Protein AF-A0A7Y5RSK5-F1 (afdb_monomer)

pLDDT: mean 71.39, std 20.41, range [29.16, 96.94]

Foldseek 3Di:
DDKADKAWDADPQGKIKIKTKDWDWDQDPPNDDTPKTKIWIKIWIDAPPGPGTDIDTQDIDIPDGWHAKEWDWDDGDQQIKIWIWTDDQQAIWIWIDRGRPPHIDTADGDAGQKDNWYWDWDQDPNAIWIWIWIWYQDPQGIFIKIWIDRDNPHDPPTDIDGPPPAWPWPFFDDDDPPPDPDDPPQKTKIKTWHQDPPDKDWDDDHNKIKIKTKIFIWIWIFGPPPPDDDTDTDTDFDQQDPDDDDADVQWDDKDWDDRDGRITIMITIGD

Sequence (271 aa):
MIPLIMDIEYSDAGDVVVGYGYNMWEVLEDDQWMQEISAHFHCAIRYTEESVFTDIEVDSEYDVVPFDPSVALLGSGPAMEIFYAYEMSDGIHLAYSDNGGATFSEVARAGTIAFMPSMHARIQDGVTRCDLLYLESTSGGNELRNLHWDDFNGGAGILELRVLYAVEYIGGGGEVPDWWEGSTDGVSFDRCNAVGWFGFDAVTNGDDVAVIVHEQSTDTASYGNGWWGGDVSFAQAGRASQASMVLLPGMTDAVAASEADVNRARLLILD

Radius of gyration: 22.2 Å; Cα contacts (8 Å, |Δi|>4): 702; chains: 1; bounding box: 54×37×63 Å

Secondary structure (DSSP, 8-state):
--B---EEEE-TTS-EEEEEEEEEEEE-TTSS-EEEEEEEEEEEEE-TT-SS-EEEEEEEEET------EEEEES-GGG-EEEEEEEETTEEEEEEESSTTS--EEEEEE-SSEEEEEEEEEEETTEEEEEEEEEEEETTEEEEEEEEE--TTS-S-EEEE------EEE-S-PPPPTT--S--TTEEEEEEEEEEEEEEEEEEETTEEEEEEEEEEEEEEEE--TTS-----EEEE---------PPTTEEEEEEPP--SSEEEEEEEE-

Mean predicted aligned error: 12.68 Å

Nearest PDB structures (foldseek):
  2f26-assembly1_A  TM=3.976E-01  e=2.679E-02  Homo sapiens
  2f11-assembly1_A  TM=3.671E-01  e=1.749E-02  Homo sapiens
  1snt-assembly1_A  TM=3.735E-01  e=4.103E-02  Homo sapiens
  8fo2-assembly1_E  TM=3.559E-01  e=7.383E-01  Homo sapiens
  8fo8-assembly1_E  TM=2.675E-01  e=7.383E-01  Homo sapiens

Solvent-accessible surface area (backbone atoms only — not comparable to full-atom values): 14891 Å² total; per-residue (Å²): 124,61,78,42,55,65,25,78,45,71,30,95,77,54,24,40,41,34,22,30,15,28,47,47,76,44,74,43,91,84,87,76,51,77,78,44,40,35,14,36,33,34,39,35,32,26,47,61,94,52,94,58,69,52,77,34,79,68,50,72,44,73,82,38,72,34,49,39,23,17,43,23,59,47,67,50,57,68,62,10,32,35,43,37,31,32,44,50,92,66,8,30,40,32,33,32,15,70,43,41,55,77,54,66,44,83,41,50,74,42,70,57,56,28,46,67,42,43,47,46,52,42,72,48,98,87,38,78,41,32,38,38,36,30,36,32,64,50,99,75,44,36,27,50,36,34,32,40,47,75,41,78,86,54,53,94,49,70,49,73,44,76,48,74,53,52,42,47,65,51,64,74,69,54,77,79,59,95,84,63,91,68,80,70,80,61,53,45,34,35,38,36,40,22,42,28,98,82,48,69,52,73,46,77,59,82,71,31,39,42,33,41,37,36,32,30,37,34,33,34,46,40,52,63,63,91,84,69,86,70,83,59,76,50,87,43,83,23,82,73,70,89,74,79,88,72,83,51,96,56,45,81,53,72,50,78,55,77,92,68,63,39,57,42,54,35,42,38,34,32,100

Structure (mmCIF, N/CA/C/O backbone):
data_AF-A0A7Y5RSK5-F1
#
_entry.id   AF-A0A7Y5RSK5-F1
#
loop_
_atom_site.group_PDB
_atom_site.id
_atom_site.type_symbol
_atom_site.label_atom_id
_atom_site.label_alt_id
_atom_site.label_comp_id
_atom_site.label_asym_id
_atom_site.label_entity_id
_atom_site.label_seq_id
_atom_site.pdbx_PDB_ins_code
_atom_site.Cartn_x
_atom_site.Cartn_y
_atom_site.Cartn_z
_atom_site.occupancy
_atom_site.B_iso_or_equiv
_atom_site.auth_seq_id
_atom_site.auth_comp_id
_atom_site.auth_asym_id
_atom_site.auth_atom_id
_atom_site.pdbx_PDB_model_num
ATOM 1 N N . MET A 1 1 ? 11.733 16.027 12.741 1.00 54.47 1 MET A N 1
ATOM 2 C CA . MET A 1 1 ? 10.793 15.090 12.108 1.00 54.47 1 MET A CA 1
ATOM 3 C C . MET A 1 1 ? 10.086 15.833 10.987 1.00 54.47 1 MET A C 1
ATOM 5 O O . MET A 1 1 ? 9.521 16.889 11.251 1.00 54.47 1 MET A O 1
ATOM 9 N N . ILE A 1 2 ? 10.220 15.369 9.749 1.00 53.31 2 ILE A N 1
ATOM 10 C CA . ILE A 1 2 ? 9.480 15.902 8.599 1.00 53.31 2 ILE A CA 1
ATOM 11 C C . ILE A 1 2 ? 8.615 14.730 8.132 1.00 53.31 2 ILE A C 1
ATOM 13 O O . ILE A 1 2 ? 9.206 13.745 7.692 1.00 53.31 2 ILE A O 1
ATOM 17 N N . PRO A 1 3 ? 7.282 14.774 8.305 1.00 54.06 3 PRO A N 1
ATOM 18 C CA . PRO A 1 3 ? 6.422 13.712 7.802 1.00 54.06 3 PRO A CA 1
ATOM 19 C C . PRO A 1 3 ? 6.517 13.680 6.276 1.00 54.06 3 PRO A C 1
ATOM 21 O O . PRO A 1 3 ? 6.465 14.733 5.628 1.00 54.06 3 PRO A O 1
ATOM 24 N N . LEU A 1 4 ? 6.714 12.485 5.728 1.00 61.94 4 LEU A N 1
ATOM 25 C CA . LEU A 1 4 ? 6.617 12.229 4.296 1.00 61.94 4 LEU A CA 1
ATOM 26 C C . LEU A 1 4 ? 5.175 11.835 3.948 1.00 61.94 4 LEU A C 1
ATOM 28 O O . LEU A 1 4 ? 4.306 11.848 4.820 1.00 61.94 4 LEU A O 1
ATOM 32 N N . ILE A 1 5 ? 4.917 11.635 2.656 1.00 61.62 5 ILE A N 1
ATOM 33 C CA . ILE A 1 5 ? 3.592 11.414 2.058 1.00 61.62 5 ILE A CA 1
ATOM 34 C C . ILE A 1 5 ? 2.771 10.433 2.907 1.00 61.62 5 ILE A C 1
ATOM 36 O O . ILE A 1 5 ? 3.296 9.449 3.419 1.00 61.62 5 ILE A O 1
ATOM 40 N N . MET A 1 6 ? 1.504 10.786 3.119 1.00 74.50 6 MET A N 1
ATOM 41 C CA . MET A 1 6 ? 0.587 10.093 4.018 1.00 74.50 6 MET A CA 1
ATOM 42 C C . MET A 1 6 ? -0.574 9.559 3.199 1.00 74.50 6 MET A C 1
ATOM 44 O O . MET A 1 6 ? -1.100 10.293 2.356 1.00 74.50 6 MET A O 1
ATOM 48 N N . ASP A 1 7 ? -1.007 8.351 3.517 1.00 91.69 7 ASP A N 1
ATOM 49 C CA . ASP A 1 7 ? -2.277 7.816 3.051 1.00 91.69 7 ASP A CA 1
ATOM 50 C C . ASP A 1 7 ? -3.308 7.896 4.181 1.00 91.69 7 ASP A C 1
ATOM 52 O O . ASP A 1 7 ? -2.970 7.772 5.365 1.00 91.69 7 ASP A O 1
ATOM 56 N N . ILE A 1 8 ? -4.555 8.208 3.834 1.00 93.62 8 ILE A N 1
ATOM 57 C CA . ILE A 1 8 ? -5.623 8.473 4.800 1.00 93.62 8 ILE A CA 1
ATOM 58 C C . ILE A 1 8 ? -6.877 7.738 4.365 1.00 93.62 8 ILE A C 1
ATOM 60 O O . ILE A 1 8 ? -7.453 8.048 3.326 1.00 93.62 8 ILE A O 1
ATOM 64 N N . GLU A 1 9 ? -7.369 6.886 5.254 1.00 95.38 9 GLU A N 1
ATOM 65 C CA . GLU A 1 9 ? -8.589 6.124 5.054 1.00 95.38 9 GLU A CA 1
ATOM 66 C C . GLU A 1 9 ? -9.648 6.442 6.107 1.00 95.38 9 GLU A C 1
ATOM 68 O O . GLU A 1 9 ? -9.354 6.785 7.261 1.00 95.38 9 GLU A O 1
ATOM 73 N N . TYR A 1 10 ? -10.908 6.320 5.689 1.00 95.00 10 TYR A N 1
ATOM 74 C CA . TYR A 1 10 ? -12.073 6.559 6.534 1.00 95.00 10 TYR A CA 1
ATOM 75 C C . TYR A 1 10 ? -12.967 5.325 6.575 1.00 95.00 10 TYR A C 1
ATOM 77 O O . TYR A 1 10 ? -13.375 4.819 5.533 1.00 95.00 10 TYR A O 1
ATOM 85 N N . SER A 1 11 ? -13.349 4.885 7.775 1.00 95.31 11 SER A N 1
ATOM 86 C CA . SER A 1 11 ? -14.418 3.889 7.893 1.00 95.31 11 SER A CA 1
ATOM 87 C C . SER A 1 11 ? -15.787 4.519 7.641 1.00 95.31 11 SER A C 1
ATOM 89 O O . SER A 1 11 ? -15.995 5.713 7.873 1.00 95.31 11 SER A O 1
ATOM 91 N N . ASP A 1 12 ? -16.770 3.696 7.271 1.00 92.25 12 ASP A N 1
ATOM 92 C CA . ASP A 1 12 ? -18.174 4.119 7.135 1.00 92.25 12 ASP A CA 1
ATOM 93 C C . ASP A 1 12 ? -18.753 4.722 8.427 1.00 92.25 12 ASP A C 1
ATOM 95 O O . ASP A 1 12 ? -19.710 5.501 8.393 1.00 92.25 12 ASP A O 1
ATOM 99 N N . ALA A 1 13 ? -18.190 4.357 9.583 1.00 95.12 13 ALA A N 1
ATOM 100 C CA . ALA A 1 13 ? -18.581 4.908 10.875 1.00 95.12 13 ALA A CA 1
ATOM 101 C C . ALA A 1 13 ? -18.009 6.316 11.119 1.00 95.12 13 ALA A C 1
ATOM 103 O O . ALA A 1 13 ? -18.585 7.061 11.913 1.00 95.12 13 ALA A O 1
ATOM 104 N N . GLY A 1 14 ? -16.938 6.698 10.412 1.00 95.12 14 GLY A N 1
ATOM 105 C CA . GLY A 1 14 ? -16.215 7.958 10.592 1.00 95.12 14 GLY A CA 1
ATOM 106 C C . GLY A 1 14 ? -14.902 7.836 11.371 1.00 95.12 14 GLY A C 1
ATOM 107 O O . GLY A 1 14 ? -14.379 8.861 11.825 1.00 95.12 14 GLY A O 1
ATOM 108 N N . ASP A 1 15 ? -14.371 6.620 11.537 1.00 96.88 15 ASP A N 1
ATOM 109 C CA . ASP A 1 15 ? -13.023 6.421 12.074 1.00 96.88 15 ASP A CA 1
ATOM 110 C C . ASP A 1 15 ? -11.999 6.873 11.032 1.00 96.88 15 ASP A C 1
ATOM 112 O O . ASP A 1 15 ? -12.276 6.851 9.834 1.00 96.88 15 ASP A O 1
ATOM 116 N N . VAL A 1 16 ? -10.827 7.304 11.488 1.00 96.38 16 VAL A N 1
ATOM 117 C CA . VAL A 1 16 ? -9.748 7.787 10.620 1.00 96.38 16 VAL A CA 1
ATOM 118 C C . VAL A 1 16 ? -8.506 6.950 10.861 1.00 96.38 16 VAL A C 1
ATOM 120 O O . VAL A 1 16 ? -8.073 6.829 12.009 1.00 96.38 16 VAL A O 1
ATOM 123 N N . VAL A 1 17 ? -7.923 6.434 9.785 1.00 96.62 17 VAL A N 1
ATOM 124 C CA . VAL A 1 17 ? -6.635 5.739 9.779 1.00 96.62 17 VAL A CA 1
ATOM 125 C C . VAL A 1 17 ? -5.678 6.531 8.904 1.00 96.62 17 VAL A C 1
ATOM 127 O O . VAL A 1 17 ? -6.019 6.889 7.782 1.00 96.62 17 VAL A O 1
ATOM 130 N N . VAL A 1 18 ? -4.496 6.839 9.426 1.00 95.19 18 VAL A N 1
ATOM 131 C CA . VAL A 1 18 ? -3.446 7.557 8.701 1.00 95.19 18 VAL A CA 1
ATOM 132 C C . VAL A 1 18 ? -2.191 6.707 8.715 1.00 95.19 18 VAL A C 1
ATOM 134 O O . VAL A 1 18 ? -1.612 6.496 9.783 1.00 95.19 18 VAL A O 1
ATOM 137 N N . GLY A 1 19 ? -1.768 6.246 7.543 1.00 94.94 19 GLY A N 1
ATOM 138 C CA . GLY A 1 19 ? -0.455 5.645 7.362 1.00 94.94 19 GLY A CA 1
ATOM 139 C C . GLY A 1 19 ? 0.567 6.709 7.009 1.00 94.94 19 GLY A C 1
ATOM 140 O O . GLY A 1 19 ? 0.327 7.543 6.134 1.00 94.94 19 GLY A O 1
ATOM 141 N N . TYR A 1 20 ? 1.689 6.733 7.721 1.00 92.94 20 TYR A N 1
ATOM 142 C CA . TYR A 1 20 ? 2.724 7.728 7.485 1.00 92.94 20 TYR A CA 1
ATOM 143 C C . TYR A 1 20 ? 4.104 7.235 7.896 1.00 92.94 20 TYR A C 1
ATOM 145 O O . TYR A 1 20 ? 4.265 6.315 8.695 1.00 92.94 20 TYR A O 1
ATOM 153 N N . GLY A 1 21 ? 5.119 7.891 7.345 1.00 89.81 21 GLY A N 1
ATOM 154 C CA . GLY A 1 21 ? 6.504 7.607 7.659 1.00 89.81 21 GLY A CA 1
ATOM 155 C C . GLY A 1 21 ? 7.318 8.868 7.897 1.00 89.81 21 GLY A C 1
ATOM 156 O O . GLY A 1 21 ? 7.002 9.957 7.401 1.00 89.81 21 GLY A O 1
ATOM 157 N N . TYR A 1 22 ? 8.381 8.740 8.682 1.00 86.75 22 TYR A N 1
ATOM 158 C CA . TYR A 1 22 ? 9.333 9.822 8.889 1.00 86.75 22 TYR A CA 1
ATOM 159 C C . TYR A 1 22 ? 10.743 9.310 9.145 1.00 86.75 22 TYR A C 1
ATOM 161 O O . TYR A 1 22 ? 10.957 8.223 9.669 1.00 86.75 22 TYR A O 1
ATOM 169 N N . ASN A 1 23 ? 11.711 10.164 8.822 1.00 83.19 23 ASN A N 1
ATOM 170 C CA . ASN A 1 23 ? 13.102 9.944 9.183 1.00 83.19 23 ASN A CA 1
ATOM 171 C C . ASN A 1 23 ? 13.420 10.578 10.532 1.00 83.19 23 ASN A C 1
ATOM 173 O O . ASN A 1 23 ? 13.107 11.760 10.766 1.00 83.19 23 ASN A O 1
ATOM 177 N N . MET A 1 24 ? 14.117 9.831 11.378 1.00 79.50 24 MET A N 1
ATOM 178 C CA . MET A 1 24 ? 14.923 10.427 12.433 1.00 79.50 24 MET A CA 1
ATOM 179 C C . MET A 1 24 ? 16.340 10.666 11.931 1.00 79.50 24 MET A C 1
ATOM 181 O O . MET A 1 24 ? 16.873 9.897 11.141 1.00 79.50 24 MET A O 1
ATOM 185 N N . TRP A 1 25 ? 16.910 11.783 12.373 1.00 75.12 25 TRP A N 1
ATOM 186 C CA . TRP A 1 25 ? 18.294 12.145 12.108 1.00 75.12 25 TRP A CA 1
ATOM 187 C C . TRP A 1 25 ? 19.016 12.167 13.442 1.00 75.12 25 TRP A C 1
ATOM 189 O O . TRP A 1 25 ? 18.670 12.986 14.300 1.00 75.12 25 TRP A O 1
ATOM 199 N N . GLU A 1 26 ? 20.013 11.308 13.608 1.00 69.94 26 GLU A N 1
ATOM 200 C CA . GLU A 1 26 ? 20.887 11.371 14.774 1.00 69.94 26 GLU A CA 1
ATOM 201 C C . GLU A 1 26 ? 22.132 12.217 14.481 1.00 69.94 26 GLU A C 1
ATOM 203 O O . GLU A 1 26 ? 22.754 12.145 13.414 1.00 69.94 26 GLU A O 1
ATOM 208 N N . VAL A 1 27 ? 22.477 13.076 15.443 1.00 63.06 27 VAL A N 1
ATOM 209 C CA . VAL A 1 27 ? 23.728 13.836 15.431 1.00 63.06 27 VAL A CA 1
ATOM 210 C C . VAL A 1 27 ? 24.771 12.978 16.131 1.00 63.06 27 VAL A C 1
ATOM 212 O O . VAL A 1 27 ? 24.643 12.721 17.328 1.00 63.06 27 VAL A O 1
ATOM 215 N N . LEU A 1 28 ? 25.801 12.547 15.401 1.00 61.06 28 LEU A N 1
ATOM 216 C CA . LEU A 1 28 ? 26.929 11.851 16.015 1.00 61.06 28 LEU A CA 1
ATOM 217 C C . LEU A 1 28 ? 27.718 12.805 16.929 1.00 61.06 28 LEU A C 1
ATOM 219 O O . LEU A 1 28 ? 27.749 14.018 16.696 1.00 61.06 28 LEU A O 1
ATOM 223 N N . GLU A 1 29 ? 28.367 12.255 17.965 1.00 61.59 29 GLU A N 1
ATOM 224 C CA . GLU A 1 29 ? 29.274 13.016 18.839 1.00 61.59 29 GLU A CA 1
ATOM 225 C C . GLU A 1 29 ? 30.269 13.853 18.006 1.00 61.59 29 GLU A C 1
ATOM 227 O O . GLU A 1 29 ? 30.768 13.411 16.971 1.00 61.59 29 GLU A O 1
ATOM 232 N N . ASP A 1 30 ? 30.546 15.070 18.488 1.00 65.56 30 ASP A N 1
ATOM 233 C CA . ASP A 1 30 ? 31.413 16.108 17.902 1.00 65.56 30 ASP A CA 1
ATOM 234 C C . ASP A 1 30 ? 30.824 17.035 16.815 1.00 65.56 30 ASP A C 1
ATOM 236 O O . ASP A 1 30 ? 31.589 17.740 16.160 1.00 65.56 30 ASP A O 1
ATOM 240 N N . ASP A 1 31 ? 29.497 17.160 16.660 1.00 58.66 31 ASP A N 1
ATOM 241 C CA . ASP A 1 31 ? 28.854 18.192 15.803 1.00 58.66 31 ASP A CA 1
ATOM 242 C C . ASP A 1 31 ? 29.245 18.130 14.301 1.00 58.66 31 ASP A C 1
ATOM 244 O O . ASP A 1 31 ? 28.950 19.059 13.543 1.00 58.66 31 ASP A O 1
ATOM 248 N N . GLN A 1 32 ? 29.932 17.077 13.832 1.00 54.69 32 GLN A N 1
ATOM 249 C CA . GLN A 1 32 ? 30.568 17.115 12.505 1.00 54.69 32 GLN A CA 1
ATOM 250 C C . GLN A 1 32 ? 29.794 16.394 11.399 1.00 54.69 32 GLN A C 1
ATOM 252 O O . GLN A 1 32 ? 29.943 16.804 10.250 1.00 54.69 32 GLN A O 1
ATOM 257 N N . TRP A 1 33 ? 28.941 15.403 11.694 1.00 55.19 33 TRP A N 1
ATOM 258 C CA . TRP A 1 33 ? 28.154 14.696 10.668 1.00 55.19 33 TRP A CA 1
ATOM 259 C C . TRP A 1 33 ? 26.830 14.142 11.229 1.00 55.19 33 TRP A C 1
ATOM 261 O O . TRP A 1 33 ? 26.814 13.527 12.291 1.00 55.19 33 TRP A O 1
ATOM 271 N N . MET A 1 34 ? 25.721 14.353 10.504 1.00 60.00 34 MET A N 1
ATOM 272 C CA . MET A 1 34 ? 24.471 13.604 10.709 1.00 60.00 34 MET A CA 1
ATOM 273 C C . MET A 1 34 ? 24.634 12.262 9.998 1.00 60.00 34 MET A C 1
ATOM 275 O O . MET A 1 34 ? 24.842 12.251 8.783 1.00 60.00 34 MET A O 1
ATOM 279 N N . GLN A 1 35 ? 24.603 11.155 10.731 1.00 60.81 35 GLN A N 1
ATOM 280 C CA . GLN A 1 35 ? 24.812 9.832 10.148 1.00 60.81 35 GLN A CA 1
ATOM 281 C C . GLN A 1 35 ? 23.989 8.793 10.903 1.00 60.81 35 GLN A C 1
ATOM 283 O O . GLN A 1 35 ? 24.536 7.886 11.509 1.00 60.81 35 GLN A O 1
ATOM 288 N N . GLU A 1 36 ? 22.673 8.954 10.860 1.00 60.44 36 GLU A N 1
ATOM 289 C CA . GLU A 1 36 ? 21.732 7.844 10.984 1.00 60.44 36 GLU A CA 1
ATOM 290 C C . GLU A 1 36 ? 20.391 8.340 10.449 1.00 60.44 36 GLU A C 1
ATOM 292 O O . GLU A 1 36 ? 19.868 9.340 10.944 1.00 60.44 36 GLU A O 1
ATOM 297 N N . ILE A 1 37 ? 19.902 7.714 9.378 1.00 70.06 37 ILE A N 1
ATOM 298 C CA . ILE A 1 37 ? 18.539 7.893 8.880 1.00 70.06 37 ILE A CA 1
ATOM 299 C C . ILE A 1 37 ? 17.824 6.605 9.261 1.00 70.06 37 ILE A C 1
ATOM 301 O O . ILE A 1 37 ? 18.015 5.591 8.596 1.00 70.06 37 ILE A O 1
ATOM 305 N N . SER A 1 38 ? 17.069 6.611 10.356 1.00 82.12 38 SER A N 1
ATOM 306 C CA . SER A 1 38 ? 16.100 5.544 10.599 1.00 82.12 38 SER A CA 1
ATOM 307 C C . SER A 1 38 ? 14.759 5.974 10.021 1.00 82.12 38 SER A C 1
ATOM 309 O O . SER A 1 38 ? 14.223 7.032 10.375 1.00 82.12 38 SER A O 1
ATOM 311 N N . ALA A 1 39 ? 14.245 5.165 9.104 1.00 87.44 39 ALA A N 1
ATOM 312 C CA . ALA A 1 39 ? 12.867 5.202 8.662 1.00 87.44 39 ALA A CA 1
ATOM 313 C C . ALA A 1 39 ? 11.996 4.618 9.773 1.00 87.44 39 ALA A C 1
ATOM 315 O O . ALA A 1 39 ? 12.246 3.508 10.236 1.00 87.44 39 ALA A O 1
ATOM 316 N N . HIS A 1 40 ? 10.976 5.360 10.187 1.00 91.12 40 HIS A N 1
ATOM 317 C CA . HIS A 1 40 ? 9.930 4.877 11.079 1.00 91.12 40 HIS A CA 1
ATOM 318 C C . HIS A 1 40 ? 8.603 4.919 10.335 1.00 91.12 40 HIS A C 1
ATOM 320 O O . HIS A 1 40 ? 8.247 5.963 9.778 1.00 91.12 40 HIS A O 1
ATOM 326 N N . PHE A 1 41 ? 7.875 3.806 10.350 1.00 93.12 41 PHE A N 1
ATOM 327 C CA . PHE A 1 41 ? 6.549 3.664 9.756 1.00 93.12 41 PHE A CA 1
ATOM 328 C C . PHE A 1 41 ? 5.513 3.583 10.863 1.00 93.12 41 PHE A C 1
ATOM 330 O O . PHE A 1 41 ? 5.645 2.793 11.795 1.00 93.12 41 PHE A O 1
ATOM 337 N N . HIS A 1 42 ? 4.490 4.421 10.780 1.00 94.38 42 HIS A N 1
ATOM 338 C CA . HIS A 1 42 ? 3.497 4.587 11.826 1.00 94.38 42 HIS A CA 1
ATOM 339 C C . HIS A 1 42 ? 2.085 4.555 11.253 1.00 94.38 42 HIS A C 1
ATOM 341 O O . HIS A 1 42 ? 1.809 5.041 10.156 1.00 94.38 42 HIS A O 1
ATOM 347 N N . CYS A 1 43 ? 1.171 4.038 12.063 1.00 95.56 43 CYS A N 1
ATOM 348 C CA . CYS A 1 43 ? -0.254 4.098 11.818 1.00 95.56 43 CYS A CA 1
ATOM 349 C C . CYS A 1 43 ? -0.914 4.889 12.950 1.00 95.56 43 CYS A C 1
ATOM 351 O O . CYS A 1 43 ? -0.890 4.475 14.112 1.00 95.56 43 CYS A O 1
ATOM 353 N N . ALA A 1 44 ? -1.521 6.026 12.608 1.00 95.62 44 ALA A N 1
ATOM 354 C CA . ALA A 1 44 ? -2.311 6.825 13.534 1.00 95.62 44 ALA A CA 1
ATOM 355 C C . ALA A 1 44 ? -3.804 6.547 13.331 1.00 95.62 44 ALA A C 1
ATOM 357 O O . ALA A 1 44 ? -4.341 6.725 12.240 1.00 95.62 44 ALA A O 1
ATOM 358 N N . ILE A 1 45 ? -4.493 6.156 14.401 1.00 96.44 45 ILE A N 1
ATOM 359 C CA . ILE A 1 45 ? -5.909 5.784 14.393 1.00 96.44 45 ILE A CA 1
ATOM 360 C C . ILE A 1 45 ? -6.694 6.721 15.303 1.00 96.44 45 ILE A C 1
ATOM 362 O O . ILE A 1 45 ? -6.278 7.011 16.424 1.00 96.44 45 ILE A O 1
ATOM 3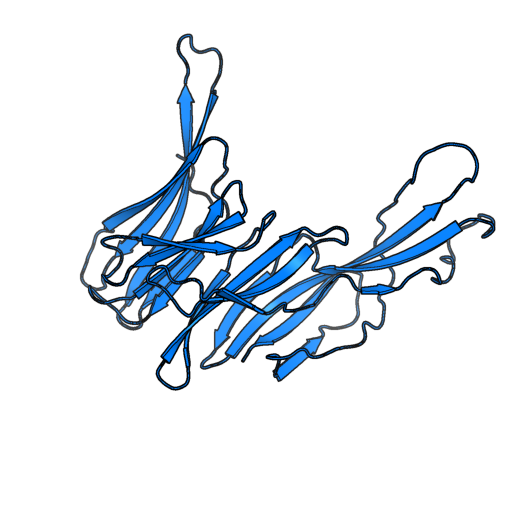66 N N . ARG A 1 46 ? -7.858 7.180 14.849 1.00 96.12 46 ARG A N 1
ATOM 367 C CA . ARG A 1 46 ? -8.826 7.892 15.687 1.00 96.12 46 ARG A CA 1
ATOM 368 C C . ARG A 1 46 ? -10.214 7.331 15.450 1.00 96.12 46 ARG A C 1
ATOM 370 O O . ARG A 1 46 ? -10.753 7.483 14.354 1.00 96.12 46 ARG A O 1
ATOM 377 N N . TYR A 1 47 ? -10.816 6.757 16.486 1.00 95.25 47 TYR A N 1
ATOM 378 C CA . TYR A 1 47 ? -12.201 6.313 16.392 1.00 95.25 47 TYR A CA 1
ATOM 379 C C . TYR A 1 47 ? -13.163 7.504 16.356 1.00 95.25 47 TYR A C 1
ATOM 381 O O . TYR A 1 47 ? -12.869 8.590 16.857 1.00 95.25 47 TYR A O 1
ATOM 389 N N . THR A 1 48 ? -14.339 7.297 15.773 1.00 91.94 48 THR A N 1
ATOM 390 C CA . THR A 1 48 ? -15.347 8.337 15.505 1.00 91.94 48 THR A CA 1
ATOM 391 C C . THR A 1 48 ? -15.686 9.189 16.736 1.00 91.94 48 THR A C 1
ATOM 393 O O . THR A 1 48 ? -15.855 10.406 16.637 1.00 91.94 48 THR A O 1
ATOM 396 N N . GLU A 1 49 ? -15.775 8.564 17.912 1.00 89.25 49 GLU A N 1
ATOM 397 C CA . GLU A 1 49 ? -16.131 9.229 19.174 1.00 89.25 49 GLU A CA 1
ATOM 398 C C . GLU A 1 49 ? -14.921 9.834 19.913 1.00 89.25 49 GLU A C 1
ATOM 400 O O . GLU A 1 49 ? -15.081 10.483 20.951 1.00 89.25 49 GLU A O 1
ATOM 405 N N . GLU A 1 50 ? -13.709 9.662 19.383 1.00 92.12 50 GLU A N 1
ATOM 406 C CA . GLU A 1 50 ? -12.464 10.105 19.999 1.00 92.12 50 GLU A CA 1
ATOM 407 C C . GLU A 1 50 ? -11.969 11.447 19.444 1.00 92.12 50 GLU A C 1
ATOM 409 O O . GLU A 1 50 ? -12.117 11.809 18.269 1.00 92.12 50 GLU A O 1
ATOM 414 N N . SER A 1 51 ? -11.338 12.218 20.330 1.00 88.19 51 SER A N 1
ATOM 415 C CA . SER A 1 51 ? -10.772 13.534 20.020 1.00 88.19 51 SER A CA 1
ATOM 416 C C . SER A 1 51 ? -9.263 13.515 19.781 1.00 88.19 51 SER A C 1
ATOM 418 O O . SER A 1 51 ? -8.701 14.544 19.405 1.00 88.19 51 SER A O 1
ATOM 420 N N . VAL A 1 52 ? -8.606 12.376 20.004 1.00 92.62 52 VAL A N 1
ATOM 421 C CA . VAL A 1 52 ? -7.153 12.211 19.900 1.00 92.62 52 VAL A CA 1
ATOM 422 C C . VAL A 1 52 ? -6.828 10.986 19.060 1.00 92.62 52 VAL A C 1
ATOM 424 O O . VAL A 1 52 ? -7.589 10.025 19.064 1.00 92.62 52 VAL A O 1
ATOM 427 N N . PHE A 1 53 ? -5.710 11.040 18.342 1.00 93.94 53 PHE A N 1
ATOM 428 C CA . PHE A 1 53 ? -5.174 9.878 17.647 1.00 93.94 53 PHE A CA 1
ATOM 429 C C . PHE A 1 53 ? -4.390 9.003 18.630 1.00 93.94 53 PHE A C 1
ATOM 431 O O . PHE A 1 53 ? -3.646 9.520 19.468 1.00 93.94 53 PHE A O 1
ATOM 438 N N . THR A 1 54 ? -4.548 7.692 18.499 1.00 94.81 54 THR A N 1
ATOM 439 C CA . THR A 1 54 ? -3.596 6.700 18.995 1.00 94.81 54 THR A CA 1
ATOM 440 C C . THR A 1 54 ? -2.574 6.459 17.894 1.00 94.81 54 THR A C 1
ATOM 442 O O . THR A 1 54 ? -2.959 6.210 16.758 1.00 94.81 54 THR A O 1
ATOM 445 N N . ASP A 1 55 ? -1.290 6.562 18.220 1.00 94.69 55 ASP A N 1
ATOM 446 C CA . ASP A 1 55 ? -0.192 6.400 17.267 1.00 94.69 55 ASP A CA 1
ATOM 447 C C . ASP A 1 55 ? 0.610 5.144 17.596 1.00 94.69 55 ASP A C 1
ATOM 449 O O . ASP A 1 55 ? 0.999 4.952 18.753 1.00 94.69 55 ASP A O 1
ATOM 453 N N . ILE A 1 56 ? 0.822 4.295 16.594 1.00 96.06 56 ILE A N 1
ATOM 454 C CA . ILE A 1 56 ? 1.491 3.003 16.729 1.00 96.06 56 ILE A CA 1
ATOM 455 C C . ILE A 1 56 ? 2.596 2.912 15.684 1.00 96.06 56 ILE A C 1
ATOM 457 O O . ILE A 1 56 ? 2.340 3.082 14.494 1.00 96.06 56 ILE A O 1
ATOM 461 N N . GLU A 1 57 ? 3.817 2.624 16.134 1.00 95.00 57 GLU A N 1
ATOM 462 C CA . GLU A 1 57 ? 4.916 2.250 15.245 1.00 95.00 57 GLU A CA 1
ATOM 463 C C . GLU A 1 57 ? 4.631 0.850 14.687 1.00 95.00 57 GLU A C 1
ATOM 465 O O . GLU A 1 57 ? 4.418 -0.102 15.443 1.00 95.00 57 GLU A O 1
ATOM 470 N N . VAL A 1 58 ? 4.566 0.760 13.363 1.00 94.88 58 VAL A N 1
ATOM 471 C CA . VAL A 1 58 ? 4.353 -0.480 12.613 1.00 94.88 58 VAL A CA 1
ATOM 472 C C . VAL A 1 58 ? 5.687 -1.193 12.436 1.00 94.88 58 VAL A C 1
ATOM 474 O O . VAL A 1 58 ? 5.774 -2.389 12.700 1.00 94.88 58 VAL A O 1
ATOM 477 N N . ASP A 1 59 ? 6.714 -0.449 12.014 1.00 93.62 59 ASP A N 1
ATOM 478 C CA . ASP A 1 59 ? 8.054 -0.971 11.753 1.00 93.62 59 ASP A CA 1
ATOM 479 C C . ASP A 1 59 ? 9.100 0.157 11.674 1.00 93.62 59 ASP A C 1
ATOM 481 O O . ASP A 1 59 ? 8.761 1.345 11.603 1.00 93.62 59 ASP A O 1
ATOM 485 N N . SER A 1 60 ? 10.380 -0.215 11.651 1.00 92.69 60 SER A N 1
ATOM 486 C CA . SER A 1 60 ? 11.498 0.704 11.457 1.00 92.69 60 SER A CA 1
ATOM 487 C C . SER A 1 60 ? 12.687 0.038 10.762 1.00 92.69 60 SER A C 1
ATOM 489 O O . SER A 1 60 ? 13.044 -1.096 11.086 1.00 92.69 60 SER A O 1
ATOM 491 N N . GLU A 1 61 ? 13.370 0.774 9.886 1.00 90.25 61 GLU A N 1
ATOM 492 C CA . GLU A 1 61 ? 14.590 0.310 9.219 1.00 90.25 61 GLU A CA 1
ATOM 493 C C . GLU A 1 61 ? 15.635 1.428 9.116 1.00 90.25 61 GLU A C 1
ATOM 495 O O . GLU A 1 61 ? 15.317 2.603 8.937 1.00 90.25 61 GLU A O 1
ATOM 500 N N . TYR A 1 62 ? 16.910 1.062 9.231 1.00 86.94 62 TYR A N 1
ATOM 501 C CA . TYR A 1 62 ? 18.029 1.980 9.032 1.00 86.94 62 TYR A CA 1
ATOM 502 C C . TYR A 1 62 ? 18.394 2.128 7.555 1.00 86.94 62 TYR A C 1
ATOM 504 O O . TYR A 1 62 ? 18.301 1.182 6.782 1.00 86.94 62 TYR A O 1
ATOM 512 N N . ASP A 1 63 ? 18.883 3.312 7.187 1.00 81.38 63 ASP A N 1
ATOM 513 C CA . ASP A 1 63 ? 19.358 3.654 5.841 1.00 81.38 63 ASP A CA 1
ATOM 514 C C . ASP A 1 63 ? 18.275 3.579 4.744 1.00 81.38 63 ASP A C 1
ATOM 516 O O . ASP A 1 63 ? 18.583 3.506 3.552 1.00 81.38 63 ASP A O 1
ATOM 520 N N . VAL A 1 64 ? 17.004 3.677 5.141 1.00 81.06 64 VAL A N 1
ATOM 521 C CA . VAL A 1 64 ? 15.837 3.750 4.253 1.00 81.06 64 VAL A CA 1
ATOM 522 C C . VAL A 1 64 ? 15.162 5.110 4.380 1.00 81.06 64 VAL A C 1
ATOM 524 O O . VAL A 1 64 ? 15.258 5.782 5.405 1.00 81.06 64 VAL A O 1
ATOM 527 N N . VAL A 1 65 ? 14.495 5.547 3.312 1.00 81.31 65 VAL A N 1
ATOM 528 C CA . VAL A 1 65 ? 13.614 6.716 3.347 1.00 81.31 65 VAL A CA 1
ATOM 529 C C . VAL A 1 65 ? 12.172 6.215 3.290 1.00 81.31 65 VAL A C 1
ATOM 531 O O . VAL A 1 65 ? 11.840 5.526 2.330 1.00 81.31 65 VAL A O 1
ATOM 534 N N . PRO A 1 66 ? 11.313 6.551 4.268 1.00 80.31 66 PRO A N 1
ATOM 535 C CA . PRO A 1 66 ? 9.965 6.015 4.349 1.00 80.31 66 PRO A CA 1
ATOM 536 C C . PRO A 1 66 ? 9.041 6.788 3.412 1.00 80.31 66 PRO A C 1
ATOM 538 O O . PRO A 1 66 ? 8.343 7.720 3.825 1.00 80.31 66 PRO A O 1
ATOM 541 N N . PHE A 1 67 ? 9.101 6.443 2.130 1.00 81.50 67 PHE A N 1
ATOM 542 C CA . PHE A 1 67 ? 8.203 6.972 1.118 1.00 81.50 67 PHE A CA 1
ATOM 543 C C . PHE A 1 67 ? 6.921 6.150 1.025 1.00 81.50 67 PHE A C 1
ATOM 545 O O . PHE A 1 67 ? 6.907 4.949 1.287 1.00 81.50 67 PHE A O 1
ATOM 552 N N . ASP A 1 68 ? 5.854 6.872 0.684 1.00 83.19 68 ASP A N 1
ATOM 553 C CA . ASP A 1 68 ? 4.581 6.359 0.193 1.00 83.19 68 ASP A CA 1
ATOM 554 C C . ASP A 1 68 ? 3.981 5.164 0.962 1.00 83.19 68 ASP A C 1
ATOM 556 O O . ASP A 1 68 ? 3.614 4.174 0.332 1.00 83.19 68 ASP A O 1
ATOM 560 N N . PRO A 1 69 ? 3.831 5.204 2.306 1.00 92.44 69 PRO A N 1
ATOM 561 C CA . PRO A 1 69 ? 3.019 4.199 2.982 1.00 92.44 69 PRO A CA 1
ATOM 562 C C . PRO A 1 69 ? 1.573 4.270 2.487 1.00 92.44 69 PRO A C 1
ATOM 564 O O . PRO A 1 69 ? 1.035 5.366 2.338 1.00 92.44 69 PRO A O 1
ATOM 567 N N . SER A 1 70 ? 0.935 3.116 2.304 1.00 94.81 70 SER A N 1
ATOM 568 C CA . SER A 1 70 ? -0.477 3.019 1.932 1.00 94.81 70 SER A CA 1
ATOM 569 C C . SER A 1 70 ? -1.260 2.194 2.941 1.00 94.81 70 SER A C 1
ATOM 571 O O . SER A 1 70 ? -0.766 1.196 3.474 1.00 94.81 70 SER A O 1
ATOM 573 N N . VAL A 1 71 ? -2.490 2.625 3.209 1.00 95.88 71 VAL A N 1
ATOM 574 C CA . VAL A 1 71 ? -3.415 1.964 4.123 1.00 95.88 71 VAL A CA 1
ATOM 575 C C . VAL A 1 71 ? -4.713 1.623 3.414 1.00 95.88 71 VAL A C 1
ATOM 577 O O . VAL A 1 71 ? -5.209 2.379 2.596 1.00 95.88 71 VAL A O 1
ATOM 580 N N . ALA A 1 72 ? -5.295 0.489 3.778 1.00 95.62 72 ALA A N 1
ATOM 581 C CA . ALA A 1 72 ? -6.683 0.165 3.487 1.00 95.62 72 ALA A CA 1
ATOM 582 C C . ALA A 1 72 ? -7.339 -0.368 4.760 1.00 95.62 72 ALA A C 1
ATOM 584 O O . ALA A 1 72 ? -6.662 -0.912 5.637 1.00 95.62 72 ALA A O 1
ATOM 585 N N . LEU A 1 73 ? -8.658 -0.235 4.874 1.00 95.50 73 LEU A N 1
ATOM 586 C CA . LEU A 1 73 ? -9.389 -0.722 6.042 1.00 95.50 73 LE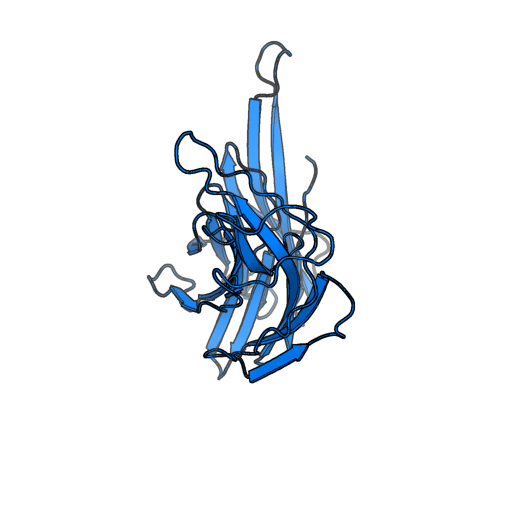U A CA 1
ATOM 587 C C . LEU A 1 73 ? -10.674 -1.449 5.667 1.00 95.50 73 LEU A C 1
ATOM 589 O O . LEU A 1 73 ? -11.270 -1.201 4.620 1.00 95.50 73 LEU A O 1
ATOM 593 N N . LEU A 1 74 ? -11.118 -2.326 6.564 1.00 95.25 74 LEU A N 1
ATOM 594 C CA . LEU A 1 74 ? -12.444 -2.933 6.534 1.00 95.25 74 LEU A CA 1
ATOM 595 C C . LEU A 1 74 ? -13.094 -2.865 7.912 1.00 95.25 74 LEU A C 1
ATOM 597 O O . LEU A 1 74 ? -12.462 -3.078 8.946 1.00 95.25 74 LEU A O 1
ATOM 601 N N . GLY A 1 75 ? -14.397 -2.596 7.925 1.00 95.25 75 GLY A N 1
ATOM 602 C CA . GLY A 1 75 ? -15.151 -2.446 9.164 1.00 95.25 75 GLY A CA 1
ATOM 603 C C . GLY A 1 75 ? -14.888 -1.110 9.859 1.00 95.25 75 GLY A C 1
ATOM 604 O O . GLY A 1 75 ? -14.628 -0.099 9.215 1.00 95.25 75 GLY A O 1
ATOM 605 N N . SER A 1 76 ? -15.053 -1.086 11.182 1.00 96.94 76 SER A N 1
ATOM 606 C CA . SER A 1 76 ? -15.001 0.138 11.991 1.00 96.94 76 SER A CA 1
ATOM 607 C C . SER A 1 76 ? -14.743 -0.168 13.466 1.00 96.94 76 SER A C 1
ATOM 609 O O . SER A 1 76 ? -15.068 -1.259 13.948 1.00 96.94 76 SER A O 1
ATOM 611 N N . GLY A 1 77 ? -14.258 0.826 14.207 1.00 95.75 77 GLY A N 1
ATOM 612 C CA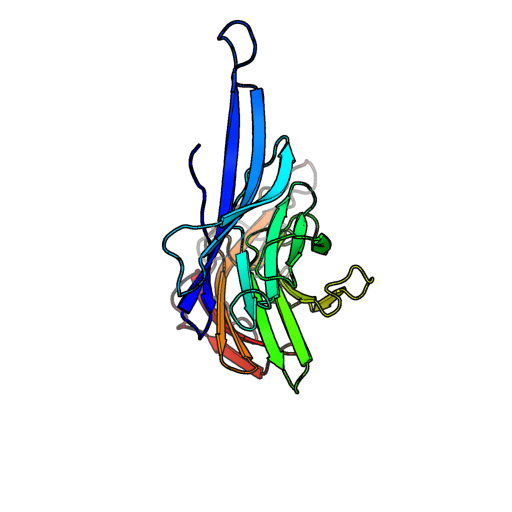 . GLY A 1 77 ? -14.036 0.744 15.647 1.00 95.75 77 GLY A CA 1
ATOM 613 C C . GLY A 1 77 ? -12.947 -0.264 16.048 1.00 95.75 77 GLY A C 1
ATOM 614 O O . GLY A 1 77 ? -12.086 -0.610 15.242 1.00 95.75 77 GLY A O 1
ATOM 615 N N . PRO A 1 78 ? -12.987 -0.789 17.288 1.00 95.25 78 PRO A N 1
ATOM 616 C CA . PRO A 1 78 ? -11.944 -1.681 17.815 1.00 95.25 78 PRO A CA 1
ATOM 617 C C . PRO A 1 78 ? -11.789 -3.040 17.114 1.00 95.25 78 PRO A C 1
ATOM 619 O O . PRO A 1 78 ? -10.890 -3.796 17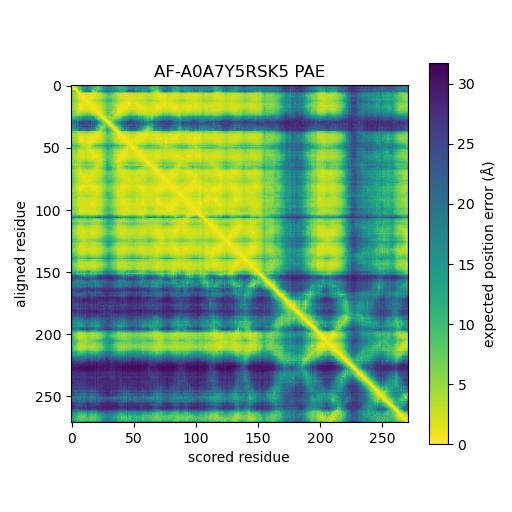.465 1.00 95.25 78 PRO A O 1
ATOM 622 N N . ALA A 1 79 ? -12.692 -3.385 16.194 1.00 94.50 79 ALA A N 1
ATOM 623 C CA . ALA A 1 79 ? -12.641 -4.613 15.396 1.00 94.50 79 ALA A CA 1
ATOM 624 C C . ALA A 1 79 ? -12.347 -4.330 13.913 1.00 94.50 79 ALA A C 1
ATOM 626 O O . ALA A 1 79 ? -12.528 -5.211 13.081 1.00 94.50 79 ALA A O 1
ATOM 627 N N . MET A 1 80 ? -11.978 -3.090 13.577 1.00 96.38 80 MET A N 1
ATOM 628 C CA . MET A 1 80 ? -11.566 -2.713 12.232 1.00 96.38 80 MET A CA 1
ATOM 629 C C . MET A 1 80 ? -10.295 -3.468 11.845 1.00 96.38 80 MET A C 1
ATOM 631 O O . MET A 1 80 ? -9.343 -3.534 12.628 1.00 96.38 80 MET A O 1
ATOM 635 N N . GLU A 1 81 ? -10.297 -3.998 10.631 1.00 95.56 81 GLU A N 1
ATOM 636 C CA . GLU A 1 81 ? -9.130 -4.585 9.988 1.00 95.56 81 GLU A CA 1
ATOM 637 C C . GLU A 1 81 ? -8.364 -3.469 9.270 1.00 95.56 81 GLU A C 1
ATOM 639 O O . GLU A 1 81 ? -8.975 -2.665 8.562 1.00 95.56 81 GLU A O 1
ATOM 644 N N . ILE A 1 82 ? -7.048 -3.401 9.464 1.00 96.56 82 ILE A N 1
ATOM 645 C CA . ILE A 1 82 ? -6.163 -2.427 8.816 1.00 96.56 82 ILE A CA 1
ATOM 646 C C . ILE A 1 82 ? -5.078 -3.187 8.065 1.00 96.56 82 ILE A C 1
ATOM 648 O O . ILE A 1 82 ? -4.343 -3.985 8.648 1.00 96.56 82 ILE A O 1
ATOM 652 N N . PHE A 1 83 ? -4.963 -2.888 6.780 1.00 95.38 83 PHE A N 1
ATOM 653 C CA . PHE A 1 83 ? -3.932 -3.387 5.887 1.00 95.38 83 PHE A CA 1
ATOM 654 C C . PHE A 1 83 ? -2.973 -2.241 5.602 1.00 95.38 83 PHE A C 1
ATOM 656 O O . PHE A 1 83 ? -3.410 -1.143 5.267 1.00 95.38 83 PHE A O 1
ATOM 663 N N . TYR A 1 84 ? -1.680 -2.483 5.767 1.00 95.44 84 TYR A N 1
ATOM 664 C CA . TYR A 1 84 ? -0.661 -1.445 5.722 1.00 95.44 84 TYR A CA 1
ATOM 665 C C . TYR A 1 84 ? 0.494 -1.915 4.839 1.00 95.44 84 TYR A C 1
ATOM 667 O O . TYR A 1 84 ? 1.022 -3.006 5.050 1.00 95.44 84 TYR A O 1
ATOM 675 N N . ALA A 1 85 ? 0.890 -1.100 3.865 1.00 94.62 85 ALA A N 1
ATOM 676 C CA . ALA A 1 85 ? 2.007 -1.374 2.970 1.00 94.62 85 ALA A CA 1
ATOM 677 C C . ALA A 1 85 ? 3.014 -0.226 2.970 1.00 94.62 85 ALA A C 1
ATOM 679 O O . ALA A 1 85 ? 2.631 0.938 3.063 1.00 94.62 85 ALA A O 1
ATOM 680 N N . TYR A 1 86 ? 4.301 -0.550 2.879 1.00 93.25 86 TYR A N 1
ATOM 681 C CA . TYR A 1 86 ? 5.380 0.435 2.944 1.00 93.25 86 TYR A CA 1
ATOM 682 C C . TYR A 1 86 ? 6.652 -0.053 2.256 1.00 93.25 86 TYR A C 1
ATOM 684 O O . TYR A 1 86 ? 6.890 -1.254 2.143 1.00 93.25 86 TYR A O 1
ATOM 692 N N . GLU A 1 87 ? 7.466 0.891 1.786 1.00 90.88 87 GLU A N 1
ATOM 693 C CA . GLU A 1 87 ? 8.737 0.616 1.115 1.00 90.88 87 GLU A CA 1
ATOM 694 C C . GLU A 1 87 ? 9.876 0.395 2.112 1.00 90.88 87 GLU A C 1
ATOM 696 O O . GLU A 1 87 ? 10.132 1.233 2.974 1.00 90.88 87 GLU A O 1
ATOM 701 N N . MET A 1 88 ? 10.602 -0.705 1.945 1.00 89.38 88 MET A N 1
ATOM 702 C CA . MET A 1 88 ? 11.795 -1.073 2.711 1.00 89.38 88 MET A CA 1
ATOM 703 C C .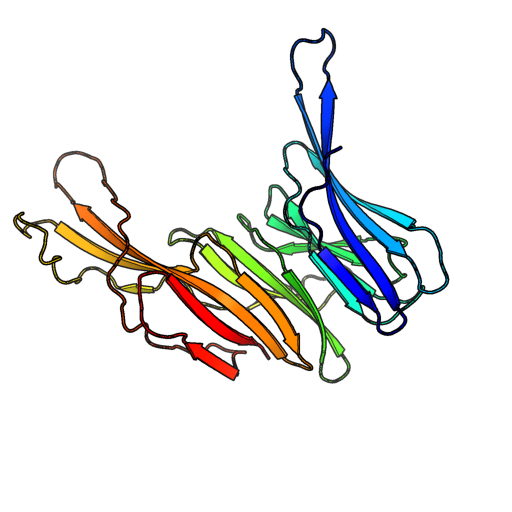 MET A 1 88 ? 12.942 -1.409 1.750 1.00 89.38 88 MET A C 1
ATOM 705 O O . MET A 1 88 ? 12.765 -1.459 0.528 1.00 89.38 88 MET A O 1
ATOM 709 N N . SER A 1 89 ? 14.144 -1.640 2.281 1.00 88.69 89 SER A N 1
ATOM 710 C CA . SER A 1 89 ? 15.345 -1.836 1.453 1.00 88.69 89 SER A CA 1
ATOM 711 C C . SER A 1 89 ? 15.282 -3.052 0.517 1.00 88.69 89 SER A C 1
ATOM 713 O O . SER A 1 89 ? 15.985 -3.090 -0.498 1.00 88.69 89 SER A O 1
ATOM 715 N N . ASP A 1 90 ? 14.446 -4.040 0.841 1.00 87.62 90 ASP A N 1
ATOM 716 C CA . ASP A 1 90 ? 14.295 -5.301 0.118 1.00 87.62 90 ASP A CA 1
ATOM 717 C C . ASP A 1 90 ? 12.925 -5.487 -0.562 1.00 87.62 90 ASP A C 1
ATOM 719 O O . ASP A 1 90 ? 12.648 -6.581 -1.059 1.00 87.62 90 ASP A O 1
ATOM 723 N N . GLY A 1 91 ? 12.094 -4.441 -0.642 1.00 89.94 91 GLY A N 1
ATOM 724 C CA . GLY A 1 91 ? 10.810 -4.458 -1.350 1.00 89.94 91 GLY A CA 1
ATOM 725 C C . GLY A 1 91 ? 9.683 -3.766 -0.583 1.00 89.94 91 GLY A C 1
ATOM 726 O O . GLY A 1 91 ? 9.925 -2.942 0.294 1.00 89.94 91 GLY A O 1
ATOM 727 N N . ILE A 1 92 ? 8.435 -4.110 -0.912 1.00 91.62 92 ILE A N 1
ATOM 728 C CA . ILE A 1 92 ? 7.257 -3.651 -0.167 1.00 91.62 92 ILE A CA 1
ATOM 729 C C . ILE A 1 92 ? 6.982 -4.617 0.978 1.00 91.62 92 ILE A C 1
ATOM 731 O O . ILE A 1 92 ? 6.849 -5.822 0.760 1.00 91.62 92 ILE A O 1
ATOM 735 N N . HIS A 1 93 ? 6.853 -4.094 2.189 1.00 92.25 93 HIS A N 1
ATOM 736 C CA . HIS A 1 93 ? 6.445 -4.857 3.364 1.00 92.25 93 HIS A CA 1
ATOM 737 C C . HIS A 1 93 ? 4.963 -4.675 3.626 1.00 92.25 93 HIS A C 1
ATOM 739 O O . HIS A 1 93 ? 4.409 -3.600 3.395 1.00 92.25 93 HIS A O 1
ATOM 745 N N . LEU A 1 94 ? 4.331 -5.749 4.095 1.00 92.06 94 LEU A N 1
ATOM 746 C CA . LEU A 1 94 ? 2.910 -5.800 4.400 1.00 92.06 94 LEU A CA 1
ATOM 747 C C . LEU A 1 94 ? 2.707 -6.110 5.876 1.00 92.06 94 LEU A C 1
ATOM 749 O O . LEU A 1 94 ? 3.148 -7.147 6.386 1.00 92.06 94 LEU A O 1
ATOM 753 N N . ALA A 1 95 ? 1.978 -5.221 6.536 1.00 93.56 95 ALA A N 1
ATOM 754 C CA . ALA A 1 95 ? 1.559 -5.358 7.913 1.00 93.56 95 ALA A CA 1
ATOM 755 C C . ALA A 1 95 ? 0.032 -5.374 8.013 1.00 93.56 95 ALA A C 1
ATOM 757 O O . ALA A 1 95 ? -0.683 -4.738 7.236 1.00 93.56 95 ALA A O 1
ATOM 758 N N . TYR A 1 96 ? -0.470 -6.128 8.983 1.00 94.44 96 TYR A N 1
ATOM 759 C CA . TYR A 1 96 ? -1.897 -6.316 9.211 1.00 94.44 96 TYR A CA 1
ATOM 760 C C . TYR A 1 96 ? -2.252 -6.106 10.679 1.00 94.44 96 TYR A C 1
ATOM 762 O O . TYR A 1 96 ? -1.495 -6.504 11.569 1.00 94.44 96 TYR A O 1
ATOM 770 N N . SER A 1 97 ? -3.421 -5.519 10.920 1.00 95.06 97 SER A N 1
ATOM 771 C CA . SER A 1 97 ? -4.048 -5.417 12.233 1.00 95.06 97 SER A CA 1
ATOM 772 C C . SER A 1 97 ? -5.506 -5.861 12.158 1.00 95.06 97 SER A C 1
ATOM 774 O O . SER A 1 97 ? -6.252 -5.362 11.325 1.00 95.06 97 SER A O 1
ATOM 776 N N . ASP A 1 98 ? -5.931 -6.742 13.064 1.00 94.62 98 ASP A N 1
ATOM 777 C CA . ASP A 1 98 ? -7.322 -7.200 13.217 1.00 94.62 98 ASP A CA 1
ATOM 778 C C . ASP A 1 98 ? -8.038 -6.570 14.428 1.00 94.62 98 ASP A C 1
ATOM 780 O O . ASP A 1 98 ? -9.118 -7.005 14.836 1.00 94.62 98 ASP A O 1
ATOM 784 N N . ASN A 1 99 ? -7.411 -5.572 15.056 1.00 95.06 99 ASN A N 1
ATOM 785 C CA . ASN A 1 99 ? -7.823 -5.036 16.351 1.00 95.06 99 ASN A CA 1
ATOM 786 C C . ASN A 1 99 ? -7.840 -3.503 16.392 1.00 95.06 99 ASN A C 1
ATOM 788 O O . ASN A 1 99 ? -7.494 -2.886 17.405 1.00 95.06 99 ASN A O 1
ATOM 792 N N . GLY A 1 100 ? -8.240 -2.887 15.276 1.00 94.31 100 GLY A N 1
ATOM 793 C CA . GLY A 1 100 ? -8.349 -1.436 15.151 1.00 94.31 100 GLY A CA 1
ATOM 794 C C . GLY A 1 100 ? -7.000 -0.719 15.230 1.00 94.31 100 GLY A C 1
ATOM 795 O O . GLY A 1 100 ? -6.925 0.412 15.707 1.00 94.31 100 GLY A O 1
ATOM 796 N N . GLY A 1 101 ? -5.923 -1.378 14.799 1.00 94.81 101 GLY A N 1
ATOM 797 C CA . GLY A 1 101 ? -4.582 -0.801 14.779 1.00 94.81 101 GLY A CA 1
ATOM 798 C C . GLY A 1 101 ? -3.861 -0.829 16.120 1.00 94.81 101 GLY A C 1
ATOM 799 O O . GLY A 1 101 ? -2.822 -0.195 16.239 1.00 94.81 101 GLY A O 1
ATOM 800 N N . ALA A 1 102 ? -4.368 -1.539 17.136 1.00 94.38 102 ALA A N 1
ATOM 801 C CA . ALA A 1 102 ? -3.702 -1.618 18.439 1.00 94.38 102 ALA A CA 1
ATOM 802 C C . ALA A 1 102 ? -2.365 -2.377 18.373 1.00 94.38 102 ALA A C 1
ATOM 804 O O . ALA A 1 102 ? -1.437 -2.068 19.121 1.00 94.38 102 ALA A O 1
ATOM 805 N N . THR A 1 103 ? -2.269 -3.372 17.491 1.00 94.12 103 THR A N 1
ATOM 806 C CA . THR A 1 103 ? -1.026 -4.078 17.164 1.00 94.12 103 THR A CA 1
ATOM 807 C C . THR A 1 103 ? -0.986 -4.422 15.686 1.00 94.12 103 THR A C 1
ATOM 809 O O . THR A 1 103 ? -2.026 -4.743 15.110 1.00 94.12 103 THR A O 1
ATOM 812 N N . PHE A 1 104 ? 0.219 -4.457 15.123 1.00 93.50 104 PHE A N 1
ATOM 813 C CA . PHE A 1 104 ? 0.476 -4.940 13.773 1.00 93.50 104 PHE A CA 1
ATOM 814 C C . PHE A 1 104 ? 1.339 -6.200 13.806 1.00 93.50 104 PHE A C 1
ATOM 816 O O . PHE A 1 104 ? 2.216 -6.351 14.659 1.00 93.50 104 PHE A O 1
ATOM 823 N N . SER A 1 105 ? 1.083 -7.105 12.871 1.00 88.00 105 SER A N 1
ATOM 824 C CA . SER A 1 105 ? 1.980 -8.206 12.523 1.00 88.00 105 SER A CA 1
ATOM 825 C C . SER A 1 105 ? 2.530 -7.967 11.124 1.00 88.00 105 SER A C 1
ATOM 827 O O . SER A 1 105 ? 1.732 -7.721 10.223 1.00 88.00 105 SER A O 1
ATOM 829 N N . GLU A 1 106 ? 3.851 -8.053 10.934 1.00 77.38 106 GLU A N 1
ATOM 830 C CA . GLU A 1 106 ? 4.454 -8.179 9.597 1.00 77.38 106 GLU A CA 1
ATOM 831 C C . GLU A 1 106 ? 4.138 -9.581 9.076 1.00 77.38 106 GLU A C 1
ATOM 833 O O . GLU A 1 106 ? 4.366 -10.584 9.762 1.00 77.38 106 GLU A O 1
ATOM 838 N N . VAL A 1 107 ? 3.562 -9.650 7.882 1.00 71.75 107 VAL A N 1
ATOM 839 C CA . VAL A 1 107 ? 2.949 -10.884 7.382 1.00 71.75 107 VAL A CA 1
ATOM 840 C C . VAL A 1 107 ? 3.603 -11.359 6.096 1.00 71.75 107 VAL A C 1
ATOM 842 O O . VAL A 1 107 ? 3.728 -12.564 5.870 1.00 71.75 107 VAL A O 1
ATOM 845 N N . ALA A 1 108 ? 4.002 -10.419 5.241 1.00 78.88 108 ALA A N 1
ATOM 846 C CA . ALA A 1 108 ? 4.395 -10.698 3.872 1.00 78.88 108 ALA A CA 1
ATOM 847 C C . ALA A 1 108 ? 5.295 -9.596 3.300 1.00 78.88 108 ALA A C 1
ATOM 849 O O . ALA A 1 108 ? 5.346 -8.476 3.806 1.00 78.88 108 ALA A O 1
ATOM 850 N N . ARG A 1 109 ? 5.988 -9.937 2.209 1.00 86.25 109 ARG A N 1
ATOM 851 C CA . ARG A 1 109 ? 6.815 -9.021 1.416 1.00 86.25 109 ARG A CA 1
ATOM 852 C C . ARG A 1 109 ? 6.520 -9.203 -0.065 1.00 86.25 109 ARG A C 1
ATOM 854 O O . ARG A 1 109 ? 6.219 -10.319 -0.494 1.00 86.25 109 ARG A O 1
ATOM 861 N N . ALA A 1 110 ? 6.631 -8.126 -0.831 1.00 85.25 110 ALA A N 1
ATOM 862 C CA . ALA A 1 110 ? 6.317 -8.086 -2.250 1.00 85.25 110 ALA A CA 1
ATOM 863 C C . ALA A 1 110 ? 7.395 -7.363 -3.062 1.00 85.25 110 ALA A C 1
ATOM 865 O O . ALA A 1 110 ? 7.888 -6.304 -2.674 1.00 85.25 110 ALA A O 1
ATOM 866 N N . GLY A 1 111 ? 7.721 -7.930 -4.226 1.00 83.94 111 GLY A N 1
ATOM 867 C CA . GLY A 1 111 ? 8.765 -7.411 -5.107 1.00 83.94 111 GLY A CA 1
ATOM 868 C C . GLY A 1 111 ? 10.161 -7.411 -4.472 1.00 83.94 111 GLY A C 1
ATOM 869 O O . GLY A 1 111 ? 10.369 -7.890 -3.361 1.00 83.94 111 GLY A O 1
ATOM 870 N N . THR A 1 112 ? 11.151 -6.919 -5.215 1.00 83.88 112 THR A N 1
ATOM 871 C CA . THR A 1 112 ? 12.532 -6.747 -4.702 1.00 83.88 112 THR A CA 1
ATOM 872 C C . THR A 1 112 ? 13.067 -5.336 -4.914 1.00 83.88 112 THR A C 1
ATOM 874 O O . THR A 1 112 ? 13.794 -4.814 -4.079 1.00 83.88 112 THR A O 1
ATOM 877 N N . ILE A 1 113 ? 12.718 -4.704 -6.035 1.00 86.62 113 ILE A N 1
ATOM 878 C CA . ILE A 1 113 ? 13.001 -3.288 -6.301 1.00 86.62 113 ILE A CA 1
ATOM 879 C C . ILE A 1 113 ? 11.655 -2.644 -6.609 1.00 86.62 113 ILE A C 1
ATOM 881 O O . ILE A 1 113 ? 11.329 -2.372 -7.766 1.00 86.62 113 ILE A O 1
ATOM 885 N N . ALA A 1 114 ? 10.835 -2.535 -5.569 1.00 87.69 114 ALA A N 1
ATOM 886 C CA . ALA A 1 114 ? 9.433 -2.165 -5.658 1.00 87.69 114 ALA A CA 1
ATOM 887 C C . ALA A 1 114 ? 9.145 -0.874 -4.889 1.00 87.69 114 ALA A C 1
ATOM 889 O O . ALA A 1 114 ? 9.810 -0.596 -3.896 1.00 87.69 114 ALA A O 1
ATOM 890 N N . PHE A 1 115 ? 8.193 -0.088 -5.386 1.00 87.19 115 PHE A N 1
ATOM 891 C CA . PHE A 1 115 ? 7.859 1.239 -4.869 1.00 87.19 115 PHE A CA 1
ATOM 892 C C . PHE A 1 115 ? 6.420 1.639 -5.225 1.00 87.19 115 PHE A C 1
ATOM 894 O O . PHE A 1 115 ? 5.768 0.996 -6.054 1.00 87.19 115 PHE A O 1
ATOM 901 N N . MET A 1 116 ? 5.946 2.718 -4.607 1.00 88.62 116 MET A N 1
ATOM 902 C CA . MET A 1 116 ? 4.596 3.271 -4.675 1.00 88.62 116 MET A CA 1
ATOM 903 C C . MET A 1 116 ? 3.523 2.215 -4.384 1.00 88.62 116 MET A C 1
ATOM 905 O O . MET A 1 116 ? 2.732 1.893 -5.277 1.00 88.62 116 MET A O 1
ATOM 909 N N . PRO A 1 117 ? 3.508 1.614 -3.180 1.00 91.75 117 PRO A N 1
ATOM 910 C CA . PRO A 1 117 ? 2.450 0.686 -2.822 1.00 91.75 117 PRO A CA 1
ATOM 911 C C . PRO A 1 117 ? 1.100 1.413 -2.740 1.00 91.75 117 PRO A C 1
ATOM 913 O O . PRO A 1 117 ? 1.014 2.553 -2.294 1.00 91.75 117 PRO A O 1
ATOM 916 N N . SER A 1 118 ? 0.032 0.737 -3.151 1.00 92.25 118 SER A N 1
ATOM 917 C CA . SER A 1 118 ? -1.349 1.198 -3.014 1.00 92.25 118 SER A CA 1
ATOM 918 C C . SER A 1 118 ? -2.228 0.015 -2.629 1.00 92.25 118 SER A C 1
ATOM 920 O O . SER A 1 118 ? -2.298 -0.988 -3.347 1.00 92.25 118 SER A O 1
ATOM 922 N N . MET A 1 119 ? -2.825 0.106 -1.445 1.00 93.06 119 MET A N 1
ATOM 923 C CA . MET A 1 119 ? -3.600 -0.962 -0.828 1.00 93.06 119 MET A CA 1
ATOM 924 C C . MET A 1 119 ? -5.087 -0.810 -1.124 1.00 93.06 119 MET A C 1
ATOM 926 O O . MET A 1 119 ? -5.664 0.263 -0.977 1.00 93.06 119 MET A O 1
ATOM 930 N N . HIS A 1 120 ? -5.736 -1.919 -1.470 1.00 92.69 120 HIS A N 1
ATOM 931 C CA . HIS A 1 120 ? -7.170 -1.956 -1.738 1.00 92.69 120 HIS A CA 1
ATOM 932 C C . HIS A 1 120 ? -7.813 -3.144 -1.032 1.00 92.69 120 HIS A C 1
ATOM 934 O O . HIS A 1 120 ? -7.702 -4.289 -1.472 1.00 92.69 120 HIS A O 1
ATOM 940 N N . ALA A 1 121 ? -8.525 -2.871 0.059 1.00 92.19 121 ALA A N 1
ATOM 941 C CA . ALA A 1 121 ? -9.291 -3.876 0.784 1.00 92.19 121 ALA A CA 1
ATOM 942 C C . ALA A 1 121 ? -10.779 -3.798 0.419 1.00 92.19 121 ALA A C 1
ATOM 944 O O . ALA A 1 121 ? -11.361 -2.715 0.351 1.00 92.19 121 ALA A O 1
ATOM 945 N N . ARG A 1 122 ? -11.408 -4.954 0.184 1.00 90.25 122 ARG A N 1
ATOM 946 C 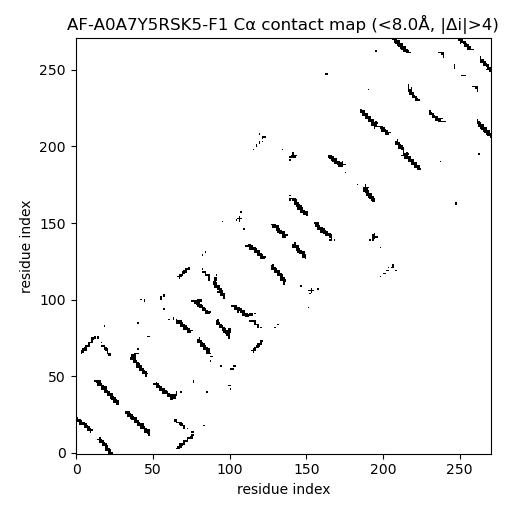CA . ARG A 1 122 ? -12.851 -5.077 -0.073 1.00 90.25 122 ARG A CA 1
ATOM 947 C C . ARG A 1 122 ? -13.388 -6.431 0.370 1.00 90.25 122 ARG A C 1
ATOM 949 O O . ARG A 1 122 ? -12.637 -7.379 0.580 1.00 90.25 122 ARG A O 1
ATOM 956 N N . ILE A 1 123 ? -14.709 -6.532 0.480 1.00 87.94 123 ILE A N 1
ATOM 957 C CA . ILE A 1 123 ? -15.392 -7.821 0.608 1.00 87.94 123 ILE A CA 1
ATOM 958 C C . ILE A 1 123 ? -15.838 -8.254 -0.784 1.00 87.94 123 ILE A C 1
ATOM 960 O O . ILE A 1 123 ? -16.713 -7.613 -1.355 1.00 87.94 123 ILE A O 1
ATOM 964 N N . GLN A 1 124 ? -15.286 -9.354 -1.289 1.00 82.94 124 GLN A N 1
ATOM 965 C CA . GLN A 1 124 ? -15.662 -9.950 -2.569 1.00 82.94 124 GLN A CA 1
ATOM 966 C C . GLN A 1 124 ? -16.214 -11.354 -2.336 1.00 82.94 124 GLN A C 1
ATOM 968 O O . GLN A 1 124 ? -15.609 -12.166 -1.640 1.00 82.94 124 GLN A O 1
ATOM 973 N N . ASP A 1 125 ? -17.410 -11.631 -2.860 1.00 83.88 125 ASP A N 1
ATOM 974 C CA . ASP A 1 125 ? -18.114 -12.909 -2.662 1.00 83.88 125 ASP A CA 1
ATOM 975 C C . ASP A 1 125 ? -18.237 -13.349 -1.182 1.00 83.88 125 ASP A C 1
ATOM 977 O O . ASP A 1 125 ? -18.335 -14.534 -0.855 1.00 83.88 125 ASP A O 1
ATOM 981 N N . GLY A 1 126 ? -18.271 -12.378 -0.261 1.00 84.75 126 GLY A N 1
ATOM 982 C CA . GLY A 1 126 ? -18.361 -12.612 1.184 1.00 84.75 126 GLY A CA 1
ATOM 983 C C . GLY A 1 126 ? -17.038 -12.980 1.864 1.00 84.75 126 GLY A C 1
ATOM 984 O O . GLY A 1 126 ? -17.061 -13.375 3.030 1.00 84.75 126 GLY A O 1
ATOM 985 N N . VAL A 1 127 ? -15.912 -12.853 1.161 1.00 85.56 127 VAL A N 1
ATOM 986 C CA . VAL A 1 127 ? -14.556 -13.069 1.675 1.00 85.56 127 VAL A CA 1
ATOM 987 C C . VAL A 1 127 ? -13.783 -11.754 1.616 1.00 85.56 127 VAL A C 1
ATOM 989 O O . VAL A 1 127 ? -13.967 -10.955 0.698 1.00 85.56 127 VAL A O 1
ATOM 992 N N . THR A 1 128 ? -12.933 -11.513 2.609 1.00 87.50 128 THR A N 1
ATOM 993 C CA . THR A 1 128 ? -11.996 -10.390 2.582 1.00 87.50 128 THR A CA 1
ATOM 994 C C . THR A 1 128 ? -10.987 -10.591 1.457 1.00 87.50 128 THR A C 1
ATOM 996 O O . THR A 1 128 ? -10.285 -11.598 1.438 1.00 87.50 128 THR A O 1
ATOM 999 N N . ARG A 1 129 ? -10.912 -9.622 0.546 1.00 86.25 129 ARG A N 1
ATOM 1000 C CA . ARG A 1 129 ? -9.885 -9.515 -0.487 1.00 86.25 129 ARG A CA 1
ATOM 1001 C C . ARG A 1 129 ? -9.061 -8.270 -0.232 1.00 86.25 129 ARG A C 1
ATOM 1003 O O . ARG A 1 129 ? -9.618 -7.179 -0.097 1.00 86.25 129 ARG A O 1
ATOM 1010 N N . CYS A 1 130 ? -7.748 -8.433 -0.227 1.00 89.31 130 CYS A N 1
ATOM 1011 C CA . CYS A 1 130 ? -6.824 -7.319 -0.210 1.00 89.31 130 CYS A CA 1
ATOM 1012 C C . CYS A 1 130 ? -5.898 -7.424 -1.419 1.00 89.31 130 CYS A C 1
ATOM 1014 O O . CYS A 1 130 ? -5.206 -8.424 -1.589 1.00 89.31 130 CYS A O 1
ATOM 1016 N N . ASP A 1 131 ? -5.920 -6.404 -2.266 1.00 88.25 131 ASP A N 1
ATOM 1017 C CA . ASP A 1 131 ? -5.034 -6.292 -3.415 1.00 88.25 131 ASP A CA 1
ATOM 1018 C C . ASP A 1 131 ? -4.010 -5.185 -3.144 1.00 88.25 131 ASP A C 1
ATOM 1020 O O . ASP A 1 131 ? -4.366 -4.083 -2.722 1.00 88.25 131 ASP A O 1
ATOM 1024 N N . LEU A 1 132 ? -2.739 -5.484 -3.392 1.00 90.12 132 LEU A N 1
ATOM 1025 C CA . LEU A 1 132 ? -1.641 -4.527 -3.367 1.00 90.12 132 LEU A CA 1
ATOM 1026 C C . LEU A 1 132 ? -1.230 -4.226 -4.805 1.00 90.12 132 LEU A C 1
ATOM 1028 O O . LEU A 1 132 ? -0.690 -5.090 -5.503 1.00 90.12 132 LEU A O 1
ATOM 1032 N N . LEU A 1 133 ? -1.397 -2.975 -5.215 1.00 89.38 133 LEU A N 1
ATOM 1033 C CA . LEU A 1 133 ? -0.777 -2.452 -6.422 1.00 89.38 133 LEU A CA 1
ATOM 1034 C C . LEU A 1 133 ? 0.578 -1.841 -6.087 1.00 89.38 133 LEU A C 1
ATOM 1036 O O . LEU A 1 133 ? 0.718 -1.145 -5.088 1.00 89.38 133 LEU A O 1
ATOM 1040 N N . TYR A 1 134 ? 1.584 -2.097 -6.916 1.00 87.88 134 TYR A N 1
ATOM 1041 C CA . TYR A 1 134 ? 2.904 -1.482 -6.769 1.00 87.88 134 TYR A CA 1
ATOM 1042 C C . TYR A 1 134 ? 3.649 -1.452 -8.099 1.00 87.88 134 TYR A C 1
ATOM 1044 O O . TYR A 1 134 ? 3.353 -2.223 -9.017 1.00 87.88 134 TYR A O 1
ATOM 1052 N N . LEU A 1 135 ? 4.641 -0.572 -8.211 1.00 85.19 135 LEU A N 1
ATOM 1053 C CA . LEU A 1 135 ? 5.577 -0.572 -9.327 1.00 85.19 135 LEU A CA 1
ATOM 1054 C C . LEU A 1 135 ? 6.805 -1.404 -8.971 1.00 85.19 135 LEU A C 1
ATOM 1056 O O . LEU A 1 135 ? 7.375 -1.247 -7.900 1.00 85.19 135 LEU A O 1
ATOM 1060 N N . GLU A 1 136 ? 7.244 -2.262 -9.887 1.00 84.75 136 GLU A N 1
ATOM 1061 C CA . GLU A 1 136 ? 8.495 -3.008 -9.758 1.00 84.75 136 GLU A CA 1
ATOM 1062 C C . GLU A 1 136 ? 9.459 -2.655 -10.891 1.00 84.75 136 GLU A C 1
ATOM 1064 O O . GLU A 1 136 ? 9.100 -2.698 -12.072 1.00 84.75 136 GLU A O 1
ATOM 1069 N N . SER A 1 137 ? 10.705 -2.339 -10.536 1.00 79.38 137 SER A N 1
ATOM 1070 C CA . SER A 1 137 ? 11.768 -2.099 -11.505 1.00 79.38 137 SER A CA 1
ATOM 1071 C C . SER A 1 137 ? 12.240 -3.404 -12.144 1.00 79.38 137 SER A C 1
ATOM 1073 O O . SER A 1 137 ? 12.586 -4.375 -11.472 1.00 79.38 137 SER A O 1
ATOM 1075 N N . THR A 1 138 ? 12.310 -3.412 -13.470 1.00 74.38 138 THR A N 1
ATOM 1076 C CA . THR A 1 138 ? 12.787 -4.537 -14.277 1.00 74.38 138 THR A CA 1
ATOM 1077 C C . THR A 1 138 ? 13.833 -4.075 -15.289 1.00 74.38 138 THR A C 1
ATOM 1079 O O . THR A 1 138 ? 14.051 -2.881 -15.496 1.00 74.38 138 THR A O 1
ATOM 1082 N N . SER A 1 139 ? 14.454 -5.018 -16.003 1.00 67.81 139 SER A N 1
ATOM 1083 C CA . SER A 1 139 ? 15.416 -4.696 -17.067 1.00 67.81 139 SER A CA 1
ATOM 1084 C C . SER A 1 139 ? 14.844 -3.826 -18.196 1.00 67.81 139 SER A C 1
ATOM 1086 O O . SER A 1 139 ? 15.618 -3.238 -18.944 1.00 67.81 139 SER A O 1
ATOM 1088 N N . GLY A 1 140 ? 13.516 -3.777 -18.363 1.00 61.38 140 GLY A N 1
ATOM 1089 C CA . GLY A 1 140 ? 12.855 -2.986 -19.404 1.00 61.38 140 GLY A CA 1
ATOM 1090 C C . GLY A 1 140 ? 12.333 -1.623 -18.940 1.00 61.38 140 GLY A C 1
ATOM 1091 O O . GLY A 1 140 ? 11.901 -0.838 -19.779 1.00 61.38 140 GLY A O 1
ATOM 1092 N N . GLY A 1 141 ? 12.333 -1.343 -17.634 1.00 70.81 141 GLY A N 1
ATOM 1093 C CA . GLY A 1 141 ? 11.590 -0.235 -17.027 1.00 70.81 141 GLY A CA 1
ATOM 1094 C C . GLY A 1 141 ? 10.717 -0.716 -15.869 1.00 70.81 141 GLY A C 1
ATOM 1095 O O . GLY A 1 141 ? 10.961 -1.785 -15.313 1.00 70.81 141 GLY A O 1
ATOM 1096 N N . ASN A 1 142 ? 9.697 0.062 -15.513 1.00 74.81 142 ASN A N 1
ATOM 1097 C CA . ASN A 1 142 ? 8.809 -0.261 -14.397 1.00 74.81 142 ASN A CA 1
ATOM 1098 C C . ASN A 1 142 ? 7.580 -1.040 -14.874 1.00 74.81 142 ASN A C 1
ATOM 1100 O O . ASN A 1 142 ? 7.032 -0.757 -15.943 1.00 74.81 142 ASN A O 1
ATOM 1104 N N . GLU A 1 143 ? 7.144 -2.004 -14.070 1.00 76.31 143 GLU A N 1
ATOM 1105 C CA . GLU A 1 143 ? 5.931 -2.787 -14.291 1.00 76.31 143 GLU A CA 1
ATOM 1106 C C . GLU A 1 143 ? 4.949 -2.566 -13.144 1.00 76.31 143 GLU A C 1
ATOM 1108 O O . GLU A 1 143 ? 5.342 -2.649 -11.984 1.00 76.31 143 GLU A O 1
ATOM 1113 N N . LEU A 1 144 ? 3.671 -2.344 -13.463 1.00 78.62 144 LEU A N 1
ATOM 1114 C CA . LEU A 1 144 ? 2.608 -2.403 -12.464 1.00 78.62 144 LEU A CA 1
ATOM 1115 C C . LEU A 1 144 ? 2.352 -3.867 -12.086 1.00 78.62 144 LEU A C 1
ATOM 1117 O O . LEU A 1 144 ? 2.163 -4.728 -12.947 1.00 78.62 144 LEU A O 1
ATOM 1121 N N . ARG A 1 145 ? 2.351 -4.157 -10.793 1.00 82.25 145 ARG A N 1
ATOM 1122 C CA . ARG A 1 145 ? 2.063 -5.473 -10.225 1.00 82.25 145 ARG A CA 1
ATOM 1123 C C . ARG A 1 145 ? 0.775 -5.396 -9.425 1.00 82.25 145 ARG A C 1
ATOM 1125 O O . ARG A 1 145 ? 0.510 -4.368 -8.813 1.00 82.25 145 ARG A O 1
ATOM 1132 N N . ASN A 1 146 ? -0.005 -6.473 -9.449 1.00 83.50 146 ASN A N 1
ATOM 1133 C CA . ASN A 1 146 ? -1.103 -6.676 -8.516 1.00 83.50 146 ASN A CA 1
ATOM 1134 C C . ASN A 1 146 ? -0.801 -7.920 -7.690 1.00 83.50 146 ASN A C 1
ATOM 1136 O O . ASN A 1 146 ? -0.632 -9.017 -8.219 1.00 83.50 146 ASN A O 1
ATOM 1140 N N . LEU A 1 147 ? -0.717 -7.760 -6.388 1.00 84.69 147 LEU A N 1
ATOM 1141 C CA . LEU A 1 147 ? -0.549 -8.865 -5.475 1.00 84.69 147 LEU A CA 1
ATOM 1142 C C . LEU A 1 147 ? -1.856 -9.078 -4.739 1.00 84.69 147 LEU A C 1
ATOM 1144 O O . LEU A 1 147 ? -2.315 -8.208 -4.010 1.00 84.69 147 LEU A O 1
ATOM 1148 N N . HIS A 1 148 ? -2.422 -10.263 -4.925 1.00 84.56 148 HIS A N 1
ATOM 1149 C CA . HIS A 1 148 ? -3.582 -10.701 -4.178 1.00 84.56 148 HIS A CA 1
ATOM 1150 C C . HIS A 1 148 ? -3.112 -11.312 -2.857 1.00 84.56 148 HIS A C 1
ATOM 1152 O O . HIS A 1 148 ? -2.341 -12.284 -2.841 1.00 84.56 148 HIS A O 1
ATOM 1158 N N . TRP A 1 149 ? -3.526 -10.694 -1.755 1.00 83.50 149 TRP A N 1
ATOM 1159 C CA . TRP A 1 149 ? -3.155 -11.070 -0.401 1.00 83.50 149 TRP A CA 1
ATOM 1160 C C . TRP A 1 149 ? -4.360 -11.684 0.312 1.00 83.50 149 TRP A C 1
ATOM 1162 O O . TRP A 1 149 ? -5.294 -10.983 0.695 1.00 83.50 149 TRP A O 1
ATOM 1172 N N . ASP A 1 150 ? -4.313 -13.006 0.486 1.00 77.25 150 ASP A N 1
ATOM 1173 C CA . ASP A 1 150 ? -5.418 -13.798 1.053 1.00 77.25 150 ASP A CA 1
ATOM 1174 C C . ASP A 1 150 ? -5.154 -14.305 2.475 1.00 77.25 150 ASP A C 1
ATOM 1176 O O . ASP A 1 150 ? -6.069 -14.765 3.161 1.00 77.25 150 ASP A O 1
ATOM 1180 N N . ASP A 1 151 ? -3.894 -14.283 2.915 1.00 76.50 151 ASP A N 1
ATOM 1181 C CA . ASP A 1 151 ? -3.483 -14.790 4.224 1.00 76.50 151 ASP A CA 1
ATOM 1182 C C . ASP A 1 151 ? -2.809 -13.700 5.057 1.00 76.50 151 ASP A C 1
ATOM 1184 O O . ASP A 1 151 ? -1.596 -13.483 5.008 1.00 76.50 151 ASP A O 1
ATOM 1188 N N . PHE A 1 152 ? -3.627 -13.030 5.863 1.00 79.50 152 PHE A N 1
ATOM 1189 C CA . PHE A 1 152 ? -3.207 -11.948 6.751 1.00 79.50 152 PHE A CA 1
ATOM 1190 C C . PHE A 1 152 ? -2.514 -12.436 8.035 1.00 79.50 152 PHE A C 1
ATOM 1192 O O . PHE A 1 152 ? -2.067 -11.623 8.834 1.00 79.50 152 PHE A O 1
ATOM 1199 N N . ASN A 1 153 ? -2.404 -13.755 8.253 1.00 68.94 153 ASN A N 1
ATOM 1200 C CA . ASN A 1 153 ? -1.875 -14.352 9.487 1.00 68.94 153 ASN A CA 1
ATOM 1201 C C . ASN A 1 153 ? -0.572 -15.151 9.278 1.00 68.94 153 ASN A C 1
ATOM 1203 O O . ASN A 1 153 ? -0.203 -15.980 10.116 1.00 68.94 153 ASN A O 1
ATOM 1207 N N . GLY A 1 154 ? 0.152 -14.893 8.187 1.00 57.72 154 GLY A N 1
ATOM 1208 C CA . GLY A 1 154 ? 1.539 -15.335 8.004 1.00 57.72 154 GLY A CA 1
ATOM 1209 C C . GLY A 1 154 ? 1.702 -16.627 7.206 1.00 57.72 154 GLY A C 1
ATOM 1210 O O . GLY A 1 154 ? 2.721 -17.310 7.342 1.00 57.72 154 GLY A O 1
ATOM 1211 N N . GLY A 1 155 ? 0.715 -17.006 6.392 1.00 50.69 155 GLY A N 1
ATOM 1212 C CA . GLY A 1 155 ? 0.862 -18.116 5.452 1.00 50.69 155 GLY A CA 1
ATOM 1213 C C . GLY A 1 155 ? 1.347 -17.694 4.065 1.00 50.69 155 GLY A C 1
ATOM 1214 O O . GLY A 1 155 ? 1.180 -16.571 3.608 1.00 50.69 155 GLY A O 1
ATOM 1215 N N . ALA A 1 156 ? 1.968 -18.658 3.381 1.00 40.19 156 ALA A N 1
ATOM 1216 C CA . ALA A 1 156 ? 2.653 -18.543 2.089 1.00 40.19 156 ALA A CA 1
ATOM 1217 C C . ALA A 1 156 ? 1.737 -18.251 0.872 1.00 40.19 156 ALA A C 1
ATOM 1219 O O . ALA A 1 156 ? 2.080 -18.607 -0.256 1.00 40.19 156 ALA A O 1
ATOM 1220 N N . GLY A 1 157 ? 0.557 -17.670 1.090 1.00 51.50 157 GLY A N 1
ATOM 1221 C CA . GLY A 1 157 ? -0.456 -17.394 0.075 1.00 51.50 157 GLY A CA 1
ATOM 1222 C C . GLY A 1 157 ? -0.334 -15.986 -0.489 1.00 51.50 157 GLY A C 1
ATOM 1223 O O . GLY A 1 157 ? -1.235 -15.178 -0.309 1.00 51.50 157 GLY A O 1
ATOM 1224 N N . ILE A 1 158 ? 0.781 -15.697 -1.156 1.00 57.72 158 ILE A N 1
ATOM 1225 C CA . ILE A 1 158 ? 0.887 -14.520 -2.016 1.00 57.72 158 ILE A CA 1
ATOM 1226 C C . ILE A 1 158 ? 0.627 -14.998 -3.441 1.00 57.72 158 ILE A C 1
ATOM 1228 O O . ILE A 1 158 ? 1.466 -15.693 -4.024 1.00 57.72 158 ILE A O 1
ATOM 1232 N N . LEU A 1 159 ? -0.534 -14.661 -4.003 1.00 54.22 159 LEU A N 1
ATOM 1233 C CA . LEU A 1 159 ? -0.767 -14.846 -5.430 1.00 54.22 159 LEU A CA 1
ATOM 1234 C C . LEU A 1 159 ? -0.377 -13.550 -6.138 1.00 54.22 159 LEU A C 1
ATOM 1236 O O . LEU A 1 159 ? -1.151 -12.600 -6.220 1.00 54.22 159 LEU A O 1
ATOM 1240 N N . GLU A 1 160 ? 0.846 -13.511 -6.659 1.00 60.53 160 GLU A N 1
ATOM 1241 C CA . GLU A 1 160 ? 1.282 -12.391 -7.487 1.00 60.53 160 GLU A CA 1
ATOM 1242 C C . GLU A 1 160 ? 0.636 -12.504 -8.875 1.00 60.53 160 GLU A C 1
ATOM 1244 O O . GLU A 1 160 ? 0.988 -13.358 -9.698 1.00 60.53 160 GLU A O 1
ATOM 1249 N N . LEU A 1 161 ? -0.340 -11.639 -9.133 1.00 55.62 161 LEU A N 1
ATOM 1250 C CA . LEU A 1 161 ? -0.966 -11.471 -10.431 1.00 55.62 161 LEU A CA 1
ATOM 1251 C C . LEU A 1 161 ? -0.252 -10.346 -11.173 1.00 55.62 161 LEU A C 1
ATOM 1253 O O . LEU A 1 161 ? -0.390 -9.152 -10.913 1.00 55.62 161 LEU A O 1
ATOM 1257 N N . ARG A 1 162 ? 0.532 -10.728 -12.171 1.00 55.75 162 ARG A N 1
ATOM 1258 C CA . ARG A 1 162 ? 1.200 -9.744 -13.011 1.00 55.75 162 ARG A CA 1
ATOM 1259 C C . ARG A 1 162 ? 0.169 -9.011 -13.871 1.00 55.75 162 ARG A C 1
ATOM 1261 O O . ARG A 1 162 ? -0.274 -9.545 -14.889 1.00 55.75 162 ARG A O 1
ATOM 1268 N N . VAL A 1 163 ? -0.157 -7.770 -13.515 1.00 53.75 163 VAL A N 1
ATOM 1269 C CA . VAL A 1 163 ? -0.867 -6.837 -14.401 1.00 53.75 163 VAL A CA 1
ATOM 1270 C C . VAL A 1 163 ? 0.150 -6.329 -15.429 1.00 53.75 163 VAL A C 1
ATOM 1272 O O . VAL A 1 163 ? 0.659 -5.221 -15.340 1.00 53.75 163 VAL A O 1
ATOM 1275 N N . LEU A 1 164 ? 0.519 -7.181 -16.396 1.00 48.03 164 LEU A N 1
ATOM 1276 C CA . LEU A 1 164 ? 1.379 -6.823 -17.532 1.00 48.03 164 LEU A CA 1
ATOM 1277 C C . LEU A 1 164 ? 0.775 -5.666 -18.360 1.00 48.03 164 LEU A C 1
ATOM 1279 O O . LEU A 1 164 ? 0.243 -5.868 -19.448 1.00 48.03 164 LEU A O 1
ATOM 12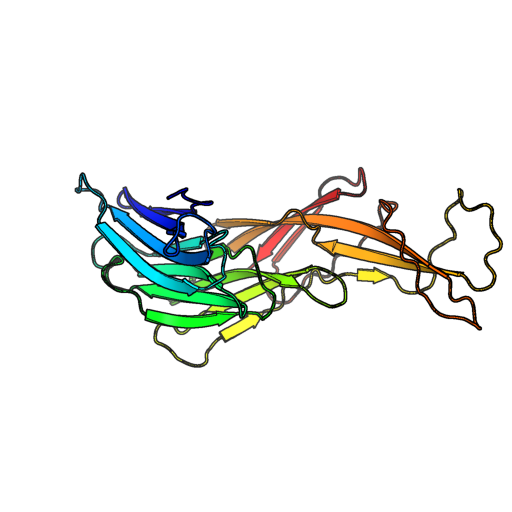83 N N . TYR A 1 165 ? 1.008 -4.433 -17.939 1.00 49.28 165 TYR A N 1
ATOM 1284 C CA . TYR A 1 165 ? 1.538 -3.451 -18.875 1.00 49.28 165 TYR A CA 1
ATOM 1285 C C . TYR A 1 165 ? 3.042 -3.405 -18.657 1.00 49.28 165 TYR A C 1
ATOM 1287 O O . TYR A 1 165 ? 3.618 -2.473 -18.107 1.00 49.28 165 TYR A O 1
ATOM 1295 N N . ALA A 1 166 ? 3.660 -4.515 -19.056 1.00 44.06 166 ALA A N 1
ATOM 1296 C CA . ALA A 1 166 ? 5.081 -4.564 -19.287 1.00 44.06 166 ALA A CA 1
ATOM 1297 C C . ALA A 1 166 ? 5.355 -3.728 -20.525 1.00 44.06 166 ALA A C 1
ATOM 1299 O O . ALA A 1 166 ? 4.663 -3.869 -21.532 1.00 44.06 166 ALA A O 1
ATOM 1300 N N . VAL A 1 167 ? 6.367 -2.880 -20.415 1.00 46.16 167 VAL A N 1
ATOM 1301 C CA . VAL A 1 167 ? 7.323 -2.596 -21.483 1.00 46.16 167 VAL A CA 1
ATOM 1302 C C . VAL A 1 167 ? 7.011 -3.376 -22.767 1.00 46.16 167 VAL A C 1
ATOM 1304 O O . VAL A 1 167 ? 7.429 -4.526 -22.915 1.00 46.16 167 VAL A O 1
ATOM 1307 N N . GLU A 1 168 ? 6.257 -2.784 -23.697 1.00 46.94 168 GLU A N 1
ATOM 1308 C CA . GLU A 1 168 ? 6.176 -3.356 -25.040 1.00 46.94 168 GLU A CA 1
ATOM 1309 C C . GLU A 1 168 ? 7.472 -2.949 -25.731 1.00 46.94 168 GLU A C 1
ATOM 1311 O O . GLU A 1 168 ? 7.615 -1.833 -26.238 1.00 46.94 168 GLU A O 1
ATOM 1316 N N . TYR A 1 169 ? 8.458 -3.841 -25.675 1.00 44.19 169 TYR A N 1
ATOM 1317 C CA . TYR A 1 169 ? 9.620 -3.752 -26.540 1.00 44.19 169 TYR A CA 1
ATOM 1318 C C . TYR A 1 169 ? 9.169 -4.140 -27.946 1.00 44.19 169 TYR A C 1
ATOM 1320 O O . TYR A 1 169 ? 9.055 -5.320 -28.290 1.00 44.19 169 TYR A O 1
ATOM 1328 N N . ILE A 1 170 ? 8.882 -3.134 -28.765 1.00 50.06 170 ILE A N 1
ATOM 1329 C CA . ILE A 1 170 ? 8.635 -3.328 -30.190 1.00 50.06 170 ILE A CA 1
ATOM 1330 C C . ILE A 1 170 ? 10.026 -3.458 -30.816 1.00 50.06 170 ILE A C 1
ATOM 1332 O O . ILE A 1 170 ? 10.653 -2.465 -31.187 1.00 50.06 170 ILE A O 1
ATOM 1336 N N . GLY A 1 171 ? 10.558 -4.681 -30.803 1.00 39.34 171 GLY A N 1
ATOM 1337 C CA . GLY A 1 171 ? 11.954 -4.937 -31.143 1.00 39.34 171 GLY A CA 1
ATOM 1338 C C . GLY A 1 171 ? 12.366 -4.524 -32.557 1.00 39.34 171 GLY A C 1
ATOM 1339 O O . GLY A 1 171 ? 11.542 -4.482 -33.470 1.00 39.34 171 GLY A O 1
ATOM 1340 N N . GLY A 1 172 ? 13.674 -4.261 -32.691 1.00 40.66 172 GLY A N 1
ATOM 1341 C CA . GLY A 1 172 ? 14.476 -4.020 -33.895 1.00 40.66 172 GLY A CA 1
ATOM 1342 C C . GLY A 1 172 ? 13.741 -4.050 -35.232 1.00 40.66 172 GLY A C 1
ATOM 1343 O O . GLY A 1 172 ? 13.682 -5.071 -35.917 1.00 40.66 172 GLY A O 1
ATOM 1344 N N . GLY A 1 173 ? 13.235 -2.887 -35.621 1.00 44.00 173 GLY A N 1
ATOM 1345 C CA . GLY A 1 173 ? 12.544 -2.691 -36.895 1.00 44.00 173 GLY A CA 1
ATOM 1346 C C . GLY A 1 173 ? 11.890 -1.322 -37.048 1.00 44.00 173 GLY A C 1
ATOM 1347 O O . GLY A 1 173 ? 11.229 -1.091 -38.059 1.00 44.00 173 GLY A O 1
ATOM 1348 N N . GLY A 1 174 ? 12.053 -0.428 -36.063 1.00 48.66 174 GLY A N 1
ATOM 1349 C CA . GLY A 1 174 ? 11.535 0.930 -36.140 1.00 48.66 174 GLY A CA 1
ATOM 1350 C C . GLY A 1 174 ? 12.024 1.630 -37.405 1.00 48.66 174 GLY A C 1
ATOM 1351 O O . GLY A 1 174 ? 13.205 1.559 -37.752 1.00 48.66 174 GLY A O 1
ATOM 1352 N N . GLU A 1 175 ? 11.103 2.292 -38.105 1.00 51.25 175 GLU A N 1
ATOM 1353 C CA . GLU A 1 175 ? 11.467 3.203 -39.184 1.00 51.25 175 GLU A CA 1
ATOM 1354 C C . GLU A 1 175 ? 12.446 4.243 -38.634 1.00 51.25 175 GLU A C 1
ATOM 1356 O O . GLU A 1 175 ? 12.227 4.824 -37.567 1.00 51.25 175 GLU A O 1
ATOM 1361 N N . VAL A 1 176 ? 13.544 4.453 -39.358 1.00 53.59 176 VAL A N 1
ATOM 1362 C CA . VAL A 1 176 ? 14.532 5.479 -39.023 1.00 53.59 176 VAL A CA 1
ATOM 1363 C C . VAL A 1 176 ? 13.803 6.820 -38.955 1.00 53.59 176 VAL A C 1
ATOM 1365 O O . VAL A 1 176 ? 13.131 7.176 -39.926 1.00 53.59 176 VAL A O 1
ATOM 1368 N N . PRO A 1 177 ? 13.889 7.563 -37.838 1.00 54.19 177 PRO A N 1
ATOM 1369 C CA . PRO A 1 177 ? 13.170 8.820 -37.722 1.00 54.19 177 PRO A CA 1
ATOM 1370 C C . PRO A 1 177 ? 13.567 9.799 -38.836 1.00 54.19 177 PRO A C 1
ATOM 1372 O O . PRO A 1 177 ? 14.749 9.944 -39.133 1.00 54.19 177 PRO A O 1
ATOM 1375 N N . ASP A 1 178 ? 12.595 10.525 -39.402 1.00 52.44 178 ASP A N 1
ATOM 1376 C CA . ASP A 1 178 ? 12.792 11.441 -40.549 1.00 52.44 178 ASP A CA 1
ATOM 1377 C C . ASP A 1 178 ? 13.859 12.537 -40.325 1.00 52.44 178 ASP A C 1
ATOM 1379 O O . ASP A 1 178 ? 14.316 13.177 -41.270 1.00 52.44 178 ASP A O 1
ATOM 1383 N N . TRP A 1 179 ? 14.229 12.794 -39.069 1.00 51.75 179 TRP A N 1
ATOM 1384 C CA . TRP A 1 179 ? 15.234 13.778 -38.660 1.00 51.75 179 TRP A CA 1
ATOM 1385 C C . TRP A 1 179 ? 16.657 13.203 -38.559 1.00 51.75 179 TRP A C 1
ATOM 1387 O O . TRP A 1 179 ? 17.600 13.958 -38.319 1.00 51.75 179 TRP A O 1
ATOM 1397 N N . TRP A 1 180 ? 16.837 11.888 -38.712 1.00 55.38 180 TRP A N 1
ATOM 1398 C CA . TRP A 1 180 ? 18.148 11.248 -38.672 1.00 55.38 180 TRP A CA 1
ATOM 1399 C C . TRP A 1 180 ? 18.847 11.367 -40.031 1.00 55.38 180 TRP A C 1
ATOM 1401 O O . TRP A 1 180 ? 18.490 10.704 -41.000 1.00 55.38 180 TRP A O 1
ATOM 1411 N N . GLU A 1 181 ? 19.883 12.204 -40.096 1.00 53.94 181 GLU A N 1
ATOM 1412 C CA . GLU A 1 181 ? 20.652 12.461 -41.325 1.00 53.94 181 GLU A CA 1
ATOM 1413 C C . GLU A 1 181 ? 21.781 11.430 -41.588 1.00 53.94 181 GLU A C 1
ATOM 1415 O O . GLU A 1 181 ? 22.554 11.583 -42.536 1.00 53.94 181 GLU A O 1
ATOM 1420 N N . GLY A 1 182 ? 21.918 10.389 -40.753 1.00 59.88 182 GLY A N 1
ATOM 1421 C CA . GLY A 1 182 ? 22.992 9.384 -40.831 1.00 59.88 182 GLY A CA 1
ATOM 1422 C C . GLY A 1 182 ? 22.641 8.120 -41.633 1.00 59.88 182 GLY A C 1
ATOM 1423 O O . GLY A 1 182 ? 21.474 7.806 -41.852 1.00 59.88 182 GLY A O 1
ATOM 1424 N N . SER A 1 183 ? 23.654 7.347 -42.049 1.00 53.09 183 SER A N 1
ATOM 1425 C CA . SER A 1 183 ? 23.434 6.042 -42.695 1.00 53.09 183 SER A CA 1
ATOM 1426 C C . SER A 1 183 ? 22.819 5.037 -41.718 1.00 53.09 183 SER A C 1
ATOM 1428 O O . SER A 1 183 ? 23.256 4.945 -40.575 1.00 53.09 183 SER A O 1
ATOM 1430 N N . THR A 1 184 ? 21.858 4.244 -42.187 1.00 56.12 184 THR A N 1
ATOM 1431 C CA . THR A 1 184 ? 21.161 3.207 -41.402 1.00 56.12 184 THR A CA 1
ATOM 1432 C C . THR A 1 184 ? 21.984 1.930 -41.204 1.00 56.12 184 THR A C 1
ATOM 1434 O O . THR A 1 184 ? 21.543 1.007 -40.523 1.00 56.12 184 THR A O 1
ATOM 1437 N N . ASP A 1 185 ? 23.169 1.848 -41.812 1.00 55.22 185 ASP A N 1
ATOM 1438 C CA . ASP A 1 185 ? 24.048 0.686 -41.706 1.00 55.22 185 ASP A CA 1
ATOM 1439 C C . ASP A 1 185 ? 24.579 0.544 -40.271 1.00 55.22 185 ASP A C 1
ATOM 1441 O O . ASP A 1 185 ? 25.356 1.370 -39.796 1.00 55.22 185 ASP A O 1
ATOM 1445 N N . GLY A 1 186 ? 24.161 -0.526 -39.587 1.00 55.56 186 GLY A N 1
ATOM 1446 C CA . GLY A 1 186 ? 24.626 -0.875 -38.239 1.00 55.56 186 GLY A CA 1
ATOM 1447 C C . GLY A 1 186 ? 23.885 -0.198 -37.080 1.00 55.56 186 GLY A C 1
ATOM 1448 O O . GLY A 1 186 ? 24.313 -0.348 -35.937 1.00 55.56 186 GLY A O 1
ATOM 1449 N N . VAL A 1 187 ? 22.787 0.520 -37.348 1.00 54.06 187 VAL A N 1
ATOM 1450 C CA . VAL A 1 187 ? 21.945 1.145 -36.310 1.00 54.06 187 VAL A CA 1
ATOM 1451 C C . VAL A 1 187 ? 20.676 0.320 -36.105 1.00 54.06 187 VAL A C 1
ATOM 1453 O O . VAL A 1 187 ? 19.941 0.084 -37.063 1.00 54.06 187 VAL A O 1
ATOM 1456 N N . SER A 1 188 ? 20.396 -0.091 -34.868 1.00 57.31 188 SER A N 1
ATOM 1457 C CA . SER A 1 188 ? 19.100 -0.649 -34.470 1.00 57.31 188 SER A CA 1
ATOM 1458 C C . SER A 1 188 ? 18.290 0.412 -33.730 1.00 57.31 188 SER A C 1
ATOM 1460 O O . SER A 1 188 ? 18.782 1.062 -32.809 1.00 57.31 188 SER A O 1
ATOM 1462 N N . PHE A 1 189 ? 17.041 0.606 -34.150 1.00 54.69 189 PHE A N 1
ATOM 1463 C CA . PHE A 1 189 ? 16.074 1.424 -33.424 1.00 54.69 189 PHE A CA 1
ATOM 1464 C C . PHE A 1 189 ? 15.106 0.504 -32.696 1.00 54.69 189 PHE A C 1
ATOM 1466 O O . PHE A 1 189 ? 14.418 -0.305 -33.328 1.00 54.69 189 PHE A O 1
ATOM 1473 N N . ASP A 1 190 ? 15.049 0.683 -31.383 1.00 54.56 190 ASP A N 1
ATOM 1474 C CA . ASP A 1 190 ? 14.196 -0.062 -30.479 1.00 54.56 190 ASP A CA 1
ATOM 1475 C C . ASP A 1 190 ? 13.204 0.895 -29.823 1.00 54.56 190 ASP A C 1
ATOM 1477 O O . ASP A 1 190 ? 13.580 1.883 -29.190 1.00 54.56 190 ASP A O 1
ATOM 1481 N N . ARG A 1 191 ? 11.910 0.612 -29.965 1.00 54.59 191 ARG A N 1
ATOM 1482 C CA . ARG A 1 191 ? 10.867 1.361 -29.261 1.00 54.59 191 ARG A CA 1
ATOM 1483 C C . ARG A 1 191 ? 10.474 0.606 -28.000 1.00 54.59 191 ARG A C 1
ATOM 1485 O O . ARG A 1 191 ? 10.216 -0.594 -28.050 1.00 54.59 191 ARG A O 1
ATOM 1492 N N . CYS A 1 192 ? 10.396 1.330 -26.890 1.00 54.06 192 CYS A N 1
ATOM 1493 C CA . CYS A 1 192 ? 9.982 0.818 -25.592 1.00 54.06 192 CYS A CA 1
ATOM 1494 C C . CYS A 1 192 ? 8.745 1.596 -25.110 1.00 54.06 192 CYS A C 1
ATOM 1496 O O . CYS A 1 192 ? 8.811 2.811 -24.920 1.00 54.06 192 CYS A O 1
ATOM 1498 N N . ASN A 1 193 ? 7.608 0.919 -24.924 1.00 53.06 193 ASN A N 1
ATOM 1499 C CA . ASN A 1 193 ? 6.430 1.493 -24.257 1.00 53.06 193 ASN A CA 1
ATOM 1500 C C . ASN A 1 193 ? 6.429 1.072 -22.785 1.00 53.06 193 ASN A C 1
ATOM 1502 O O . ASN A 1 193 ? 6.013 -0.045 -22.513 1.00 53.06 193 ASN A O 1
ATOM 1506 N N . ALA A 1 194 ? 6.866 1.918 -21.851 1.00 53.56 194 ALA A N 1
ATOM 1507 C CA . ALA A 1 194 ? 6.885 1.593 -20.421 1.00 53.56 194 ALA A CA 1
ATOM 1508 C C . ALA A 1 194 ? 5.754 2.313 -19.667 1.00 53.56 194 ALA A C 1
ATOM 1510 O O . ALA A 1 194 ? 5.326 3.401 -20.065 1.00 53.56 194 ALA A O 1
ATOM 1511 N N . VAL A 1 195 ? 5.304 1.760 -18.536 1.00 53.94 195 VAL A N 1
ATOM 1512 C CA . VAL A 1 195 ? 4.597 2.586 -17.546 1.00 53.94 195 VAL A CA 1
ATOM 1513 C C . VAL A 1 195 ? 5.605 3.628 -17.062 1.00 53.94 195 VAL A C 1
ATOM 1515 O O . VAL A 1 195 ? 6.728 3.303 -16.666 1.00 53.94 195 VAL A O 1
ATOM 1518 N N . GLY A 1 196 ? 5.249 4.893 -17.261 1.00 49.25 196 GLY A N 1
ATOM 1519 C CA . GLY A 1 196 ? 6.138 6.023 -17.080 1.00 49.25 196 GLY A CA 1
ATOM 1520 C C . GLY A 1 196 ? 6.548 6.188 -15.625 1.00 49.25 196 GLY A C 1
ATOM 1521 O O . GLY A 1 196 ? 5.883 5.733 -14.700 1.00 49.25 196 GLY A O 1
ATOM 1522 N N . TRP A 1 197 ? 7.651 6.903 -15.431 1.00 48.09 197 TRP A N 1
ATOM 1523 C CA . TRP A 1 197 ? 8.295 7.168 -14.140 1.00 48.09 197 TRP A CA 1
ATOM 1524 C C . TRP A 1 197 ? 7.425 7.929 -13.120 1.00 48.09 197 TRP A C 1
ATOM 1526 O O . TRP A 1 197 ? 7.885 8.200 -12.018 1.00 48.09 197 TRP A O 1
ATOM 1536 N N . PHE A 1 198 ? 6.209 8.331 -13.492 1.00 55.59 198 PHE A N 1
ATOM 1537 C CA . PHE A 1 198 ? 5.395 9.303 -12.764 1.00 55.59 198 PHE A CA 1
ATOM 1538 C C . PHE A 1 198 ? 4.287 8.686 -11.901 1.00 55.59 198 PHE A C 1
ATOM 1540 O O . PHE A 1 198 ? 3.602 9.434 -11.208 1.00 55.59 198 PHE A O 1
ATOM 1547 N N . GLY A 1 199 ? 4.123 7.360 -11.920 1.00 71.19 199 GLY A N 1
ATOM 1548 C CA . GLY A 1 199 ? 3.236 6.656 -10.995 1.00 71.19 199 GLY A CA 1
ATOM 1549 C C . GLY A 1 199 ? 1.888 6.224 -11.569 1.00 71.19 199 GLY A C 1
ATOM 1550 O O . GLY A 1 199 ? 1.589 6.368 -12.760 1.00 71.19 199 GLY A O 1
ATOM 1551 N N . PHE A 1 200 ? 1.080 5.660 -10.682 1.00 80.06 200 PHE A N 1
ATOM 1552 C CA . PHE A 1 200 ? -0.312 5.302 -10.905 1.00 80.06 200 PHE A CA 1
ATOM 1553 C C . PHE A 1 200 ? -1.152 5.851 -9.750 1.00 80.06 200 PHE A C 1
ATOM 1555 O O . PHE A 1 200 ? -0.614 6.258 -8.723 1.00 80.06 200 PHE A O 1
ATOM 1562 N N . ASP A 1 201 ? -2.460 5.871 -9.944 1.00 84.94 201 ASP A N 1
ATOM 1563 C CA . ASP A 1 201 ? -3.433 6.101 -8.884 1.00 84.94 201 ASP A CA 1
ATOM 1564 C C . ASP A 1 201 ? -4.545 5.061 -9.035 1.00 84.94 201 ASP A C 1
ATOM 1566 O O . ASP A 1 201 ? -4.790 4.564 -10.142 1.00 84.94 201 ASP A O 1
ATOM 1570 N N . ALA A 1 202 ? -5.183 4.678 -7.941 1.00 85.12 202 ALA A N 1
ATOM 1571 C CA . ALA A 1 202 ? -6.148 3.596 -7.941 1.00 85.12 202 ALA A CA 1
ATOM 1572 C C . ALA A 1 202 ? -7.231 3.812 -6.889 1.00 85.12 202 ALA A C 1
ATOM 1574 O O . ALA A 1 202 ? -7.000 4.364 -5.820 1.00 85.12 202 ALA A O 1
ATOM 1575 N N . VAL A 1 203 ? -8.443 3.368 -7.208 1.00 85.12 203 VAL A N 1
ATOM 1576 C CA . VAL A 1 203 ? -9.601 3.497 -6.327 1.00 85.12 203 VAL A CA 1
ATOM 1577 C C . VAL A 1 203 ? -10.489 2.268 -6.434 1.00 85.12 203 VAL A C 1
ATOM 1579 O O . VAL A 1 203 ? -10.752 1.758 -7.524 1.00 85.12 203 VAL A O 1
ATOM 1582 N N . THR A 1 204 ? -10.995 1.814 -5.295 1.00 85.00 204 THR A N 1
ATOM 1583 C CA . THR A 1 204 ? -11.962 0.718 -5.225 1.00 85.00 204 THR A CA 1
ATOM 1584 C C . THR A 1 204 ? -13.368 1.214 -5.572 1.00 85.00 204 THR A C 1
ATOM 1586 O O . THR A 1 204 ? -13.813 2.261 -5.098 1.00 85.00 204 THR A O 1
ATOM 1589 N N . ASN A 1 205 ? -14.109 0.445 -6.369 1.00 81.50 205 ASN A N 1
ATOM 1590 C CA . ASN A 1 205 ? -15.514 0.687 -6.681 1.00 81.50 205 ASN A CA 1
ATOM 1591 C C . ASN A 1 205 ? -16.305 -0.628 -6.644 1.00 81.50 205 ASN A C 1
ATOM 1593 O O . ASN A 1 205 ? -16.455 -1.312 -7.655 1.00 81.50 205 ASN A O 1
ATOM 1597 N N . GLY A 1 206 ? -16.846 -0.965 -5.472 1.00 82.50 206 GLY A N 1
ATOM 1598 C CA . GLY A 1 206 ? -17.517 -2.248 -5.272 1.00 82.50 206 GLY A CA 1
ATOM 1599 C C . GLY A 1 206 ? -16.509 -3.393 -5.345 1.00 82.50 206 GLY A C 1
ATOM 1600 O O . GLY A 1 206 ? -15.537 -3.386 -4.594 1.00 82.50 206 GLY A O 1
ATOM 1601 N N . ASP A 1 207 ? -16.746 -4.342 -6.251 1.00 80.38 207 ASP A N 1
ATOM 1602 C CA . ASP A 1 207 ? -15.860 -5.492 -6.465 1.00 80.38 207 ASP A CA 1
ATOM 1603 C C . ASP A 1 207 ? -14.649 -5.155 -7.352 1.00 80.38 207 ASP A C 1
ATOM 1605 O O . ASP A 1 207 ? -13.701 -5.936 -7.402 1.00 80.38 207 ASP A O 1
ATOM 1609 N N . ASP A 1 208 ? -14.659 -3.991 -8.007 1.00 79.00 208 ASP A N 1
ATOM 1610 C CA . ASP A 1 208 ? -13.631 -3.586 -8.959 1.00 79.00 208 ASP A CA 1
ATOM 1611 C C . ASP A 1 208 ? -12.566 -2.679 -8.316 1.00 79.00 208 ASP A C 1
ATOM 1613 O O . ASP A 1 208 ? -12.877 -1.830 -7.473 1.00 79.00 208 ASP A O 1
ATOM 1617 N N . VAL A 1 209 ? -11.322 -2.763 -8.799 1.00 79.19 209 VAL A N 1
ATOM 1618 C CA . VAL A 1 209 ? -10.291 -1.729 -8.587 1.00 79.19 209 VAL A CA 1
ATOM 1619 C C . VAL A 1 209 ? -10.044 -0.993 -9.901 1.00 79.19 209 VAL A C 1
ATOM 1621 O O . VAL A 1 209 ? -9.596 -1.574 -10.892 1.00 79.19 209 VAL A O 1
ATOM 1624 N N . ALA A 1 210 ? -10.349 0.303 -9.915 1.00 81.44 210 ALA A N 1
ATOM 1625 C CA . ALA A 1 210 ? -10.127 1.188 -11.046 1.00 81.44 210 ALA A CA 1
ATOM 1626 C C . ALA A 1 210 ? -8.751 1.851 -10.926 1.00 81.44 210 ALA A C 1
ATOM 1628 O O . ALA A 1 210 ? -8.519 2.631 -10.008 1.00 81.44 210 ALA A O 1
ATOM 1629 N N . VAL A 1 211 ? -7.856 1.575 -11.872 1.00 79.25 211 VAL A N 1
ATOM 1630 C CA . VAL A 1 211 ? -6.467 2.054 -11.859 1.00 79.25 211 VAL A CA 1
ATOM 1631 C C . VAL A 1 211 ? -6.235 3.009 -13.015 1.00 79.25 211 VAL A C 1
ATOM 1633 O O . VAL A 1 211 ? -6.505 2.662 -14.164 1.00 79.25 211 VAL A O 1
ATOM 1636 N N . ILE A 1 212 ? -5.690 4.190 -12.738 1.00 77.19 212 ILE A N 1
ATOM 1637 C CA . ILE A 1 212 ? -5.166 5.093 -13.756 1.00 77.19 212 ILE A CA 1
ATOM 1638 C C . ILE A 1 212 ? -3.640 5.051 -13.764 1.00 77.19 212 ILE A C 1
ATOM 1640 O O . ILE A 1 212 ? -2.984 5.347 -12.772 1.00 77.19 212 ILE A O 1
ATOM 1644 N N . VAL A 1 213 ? -3.058 4.687 -14.904 1.00 74.50 213 VAL A N 1
ATOM 1645 C CA . VAL A 1 213 ? -1.598 4.650 -15.075 1.00 74.50 213 VAL A CA 1
ATOM 1646 C C . VAL A 1 213 ? -1.137 5.776 -15.984 1.00 74.50 213 VAL A C 1
ATOM 1648 O O . VAL A 1 213 ? -1.767 6.047 -17.015 1.00 74.50 213 VAL A O 1
ATOM 1651 N N . HIS A 1 214 ? -0.013 6.406 -15.636 1.00 71.44 214 HIS A N 1
ATOM 1652 C CA . HIS A 1 214 ? 0.715 7.260 -16.568 1.00 71.44 214 HIS A CA 1
ATOM 1653 C C . HIS A 1 214 ? 1.693 6.399 -17.370 1.00 71.44 214 HIS A C 1
ATOM 1655 O O . HIS A 1 214 ? 2.701 5.921 -16.868 1.00 71.44 214 HIS A O 1
ATOM 1661 N N . GLU A 1 215 ? 1.403 6.202 -18.649 1.00 66.81 215 GLU A N 1
ATOM 1662 C CA . GLU A 1 215 ? 2.276 5.522 -19.603 1.00 66.81 215 GLU A CA 1
ATOM 1663 C C . GLU A 1 215 ? 3.198 6.519 -20.316 1.00 66.81 215 GLU A C 1
ATOM 1665 O O . GLU A 1 215 ? 2.748 7.577 -20.771 1.00 66.81 215 GLU A O 1
ATOM 1670 N N . GLN A 1 216 ? 4.473 6.150 -20.468 1.00 61.66 216 GLN A N 1
ATOM 1671 C CA . GLN A 1 216 ? 5.453 6.903 -21.243 1.00 61.66 216 GLN A CA 1
ATOM 1672 C C . GLN A 1 216 ? 6.086 6.024 -22.331 1.00 61.66 216 GLN A C 1
ATOM 1674 O O . GLN A 1 216 ? 6.745 5.020 -22.056 1.00 61.66 216 GLN A O 1
ATOM 1679 N N . SER A 1 217 ? 5.964 6.451 -23.587 1.00 59.72 217 SER A N 1
ATOM 1680 C CA . SER A 1 217 ? 6.653 5.808 -24.714 1.00 59.72 217 SER A CA 1
ATOM 1681 C C . SER A 1 217 ? 8.028 6.437 -24.938 1.00 59.72 217 SER A C 1
ATOM 1683 O O . SER A 1 217 ? 8.145 7.647 -25.112 1.00 59.72 217 SER A O 1
ATOM 1685 N N . THR A 1 218 ? 9.086 5.634 -24.998 1.00 55.62 218 THR A N 1
ATOM 1686 C CA . THR A 1 218 ? 10.437 6.126 -25.305 1.00 55.62 218 THR A CA 1
ATOM 1687 C C . THR A 1 218 ? 10.994 5.411 -26.530 1.00 55.62 218 THR A C 1
ATOM 1689 O O . THR A 1 218 ? 10.986 4.182 -26.607 1.00 55.62 218 THR A O 1
ATOM 1692 N N . ASP A 1 219 ? 11.507 6.184 -27.486 1.00 53.09 219 ASP A N 1
ATOM 1693 C CA . ASP A 1 219 ? 12.269 5.645 -28.611 1.00 53.09 219 ASP A CA 1
ATOM 1694 C C . ASP A 1 219 ? 13.749 5.596 -28.202 1.00 53.09 219 ASP A C 1
ATOM 1696 O O . ASP A 1 219 ? 14.315 6.613 -27.797 1.00 53.09 219 ASP A O 1
ATOM 1700 N N . THR A 1 220 ? 14.372 4.416 -28.283 1.00 52.28 220 THR A N 1
ATOM 1701 C CA . THR A 1 220 ? 15.798 4.212 -27.997 1.00 52.28 220 THR A CA 1
ATOM 1702 C C . THR A 1 220 ? 16.527 3.843 -29.286 1.00 52.28 220 THR A C 1
ATOM 1704 O O . THR A 1 220 ? 16.182 2.882 -29.968 1.00 52.28 220 THR A O 1
ATOM 1707 N N . ALA A 1 221 ? 17.565 4.596 -29.639 1.00 50.81 221 ALA A N 1
ATOM 1708 C CA . ALA A 1 221 ? 18.482 4.211 -30.709 1.00 50.81 221 ALA A CA 1
ATOM 1709 C C . ALA A 1 221 ? 19.719 3.551 -30.093 1.00 50.81 221 ALA A C 1
ATOM 1711 O O . ALA A 1 221 ? 20.357 4.148 -29.225 1.00 50.81 221 ALA A O 1
ATOM 1712 N N . SER A 1 222 ? 20.063 2.344 -30.541 1.00 50.91 222 SER A N 1
ATOM 1713 C CA . SER A 1 222 ? 21.297 1.650 -30.174 1.00 50.91 222 SER A CA 1
ATOM 1714 C C . SER A 1 222 ? 22.227 1.581 -31.391 1.00 50.91 222 SER A C 1
ATOM 1716 O O . SER A 1 222 ? 21.846 1.160 -32.486 1.00 50.91 222 SER A O 1
ATOM 1718 N N . TYR A 1 223 ? 23.469 2.044 -31.220 1.00 41.78 223 TYR A N 1
ATOM 1719 C CA . TYR A 1 223 ? 24.496 1.978 -32.260 1.00 41.78 223 TYR A CA 1
ATOM 1720 C C . TYR A 1 223 ? 25.535 0.918 -31.903 1.00 41.78 223 TYR A C 1
ATOM 1722 O O . TYR A 1 223 ? 26.434 1.152 -31.096 1.00 41.78 223 TYR A O 1
ATOM 1730 N N . GLY A 1 224 ? 25.433 -0.247 -32.538 1.00 43.56 224 GLY A N 1
ATOM 1731 C CA . GLY A 1 224 ? 26.437 -1.292 -32.426 1.00 43.56 224 GLY A CA 1
ATOM 1732 C C . GLY A 1 224 ? 27.620 -0.986 -33.335 1.00 43.56 224 GLY A C 1
ATOM 1733 O O . GLY A 1 224 ? 27.720 -1.555 -34.422 1.00 43.56 224 GLY A O 1
ATOM 1734 N N . ASN A 1 225 ? 28.554 -0.123 -32.914 1.00 39.50 225 ASN A N 1
ATOM 1735 C CA . ASN A 1 225 ? 29.830 -0.043 -33.622 1.00 39.50 225 ASN A CA 1
ATOM 1736 C C . ASN A 1 225 ? 30.614 -1.309 -33.284 1.00 39.50 225 ASN A C 1
ATOM 1738 O O . ASN A 1 225 ? 31.299 -1.388 -32.260 1.00 39.50 225 ASN A O 1
ATOM 1742 N N . GLY A 1 226 ? 30.478 -2.328 -34.129 1.00 38.72 226 GLY A N 1
ATOM 1743 C CA . GLY A 1 226 ? 31.329 -3.499 -34.090 1.00 38.72 226 GLY A CA 1
ATOM 1744 C C . GLY A 1 226 ? 32.772 -3.033 -34.205 1.00 38.72 226 GLY A C 1
ATOM 1745 O O . GLY A 1 226 ? 33.239 -2.798 -35.311 1.00 38.72 226 GLY A O 1
ATOM 1746 N N . TRP A 1 227 ? 33.433 -2.857 -33.058 1.00 34.16 227 TRP A N 1
ATOM 1747 C CA . TRP A 1 227 ? 34.833 -3.167 -32.768 1.00 34.16 227 TRP A CA 1
ATOM 1748 C C . TRP A 1 227 ? 35.314 -2.582 -31.431 1.00 34.16 227 TRP A C 1
ATOM 1750 O O . TRP A 1 227 ? 36.258 -3.141 -30.884 1.00 34.16 227 TRP A O 1
ATOM 1760 N N . TRP A 1 228 ? 34.677 -1.553 -30.848 1.00 29.16 228 TRP A N 1
ATOM 1761 C CA . TRP A 1 228 ? 35.092 -1.001 -29.544 1.00 29.16 228 TRP A CA 1
ATOM 1762 C C . TRP A 1 228 ? 33.925 -0.380 -28.749 1.00 29.16 228 TRP A C 1
ATOM 1764 O O . TRP A 1 228 ? 33.526 0.745 -29.015 1.00 29.16 228 TRP A O 1
ATOM 1774 N N . GLY A 1 229 ? 33.423 -1.151 -27.777 1.00 34.41 229 GLY A N 1
ATOM 1775 C CA . GLY A 1 229 ? 32.785 -0.773 -26.503 1.00 34.41 229 GLY A CA 1
ATOM 1776 C C . GLY A 1 229 ? 31.940 0.502 -26.380 1.00 34.41 229 GLY A C 1
ATOM 1777 O O . GLY A 1 229 ? 32.487 1.597 -26.282 1.00 34.41 229 GLY A O 1
ATOM 1778 N N . GLY A 1 230 ? 30.635 0.304 -26.164 1.00 31.06 230 GLY A N 1
ATOM 1779 C CA . GLY A 1 230 ? 29.753 1.234 -25.454 1.00 31.06 230 GLY A CA 1
ATOM 1780 C C . GLY A 1 230 ? 28.410 1.424 -26.149 1.00 31.06 230 GLY A C 1
ATOM 1781 O O . GLY A 1 230 ? 28.345 2.130 -27.151 1.00 31.06 230 GLY A O 1
ATOM 1782 N N . ASP A 1 231 ? 27.345 0.840 -25.596 1.00 37.12 231 ASP A N 1
ATOM 1783 C CA . ASP A 1 231 ? 25.981 1.220 -25.963 1.00 37.12 231 ASP A CA 1
ATOM 1784 C C . ASP A 1 231 ? 25.742 2.658 -25.487 1.00 37.12 231 ASP A C 1
ATOM 1786 O O . ASP A 1 231 ? 25.856 2.962 -24.298 1.00 37.12 231 ASP A O 1
ATOM 1790 N N . VAL A 1 232 ? 25.454 3.565 -26.420 1.00 34.81 232 VAL A N 1
ATOM 1791 C CA . VAL A 1 232 ? 25.011 4.924 -26.100 1.00 34.81 232 VAL A CA 1
ATOM 1792 C C . VAL A 1 232 ? 23.507 4.967 -26.324 1.00 34.81 232 VAL A C 1
ATOM 1794 O O . VAL A 1 232 ? 23.051 5.040 -27.461 1.00 34.81 232 VAL A O 1
ATOM 1797 N N . SER A 1 233 ? 22.739 4.890 -25.240 1.00 37.22 233 SER A N 1
ATOM 1798 C CA . SER A 1 233 ? 21.283 5.022 -25.255 1.00 37.22 233 SER A CA 1
ATOM 1799 C C . SER A 1 233 ? 20.888 6.492 -25.122 1.00 37.22 233 SER A C 1
ATOM 1801 O O . SER A 1 233 ? 21.195 7.138 -24.118 1.00 37.22 233 SER A O 1
ATOM 1803 N N . PHE A 1 234 ? 20.176 7.015 -26.115 1.00 36.00 234 PHE A N 1
ATOM 1804 C CA . PHE A 1 234 ? 19.490 8.301 -26.017 1.00 36.00 234 PHE A CA 1
ATOM 1805 C C . PHE A 1 234 ? 18.007 8.031 -25.765 1.00 36.00 234 PHE A C 1
ATOM 1807 O O . PHE A 1 234 ? 17.350 7.431 -26.611 1.00 36.00 234 PHE A O 1
ATOM 1814 N N . ALA A 1 235 ? 17.485 8.459 -24.616 1.00 36.56 235 ALA A N 1
ATOM 1815 C CA . ALA A 1 235 ? 16.048 8.494 -24.378 1.00 36.56 235 ALA A CA 1
ATOM 1816 C C . ALA A 1 235 ? 15.496 9.785 -24.992 1.00 36.56 235 ALA A C 1
ATOM 1818 O O . ALA A 1 235 ? 15.805 10.879 -24.515 1.00 36.56 235 ALA A O 1
ATOM 1819 N N . GLN A 1 236 ? 14.701 9.679 -26.055 1.00 40.47 236 GLN A N 1
ATOM 1820 C CA . GLN A 1 236 ? 13.944 10.814 -26.575 1.00 40.47 236 GLN A CA 1
ATOM 1821 C C . GLN A 1 236 ? 12.461 10.456 -26.644 1.00 40.47 236 GLN A C 1
ATOM 1823 O O . GLN A 1 236 ? 12.087 9.308 -26.885 1.00 40.47 236 GLN A O 1
ATOM 1828 N N . ALA A 1 237 ? 11.621 11.459 -26.386 1.00 38.50 237 ALA A N 1
ATOM 1829 C CA . ALA A 1 237 ? 10.172 11.348 -26.411 1.00 38.50 237 ALA A CA 1
ATOM 1830 C C . ALA A 1 237 ? 9.719 10.776 -27.773 1.00 38.50 237 ALA A C 1
ATOM 1832 O O . ALA A 1 237 ? 9.891 11.431 -28.805 1.00 38.50 237 ALA A O 1
ATOM 1833 N N . GLY A 1 238 ? 9.233 9.530 -27.779 1.00 40.47 238 GLY A N 1
ATOM 1834 C CA . GLY A 1 238 ? 8.942 8.785 -29.004 1.00 40.47 238 GLY A CA 1
ATOM 1835 C C . GLY A 1 238 ? 7.638 9.212 -29.678 1.00 40.47 238 GLY A C 1
ATOM 1836 O O . GLY A 1 238 ? 6.764 9.805 -29.049 1.00 40.47 238 GLY A O 1
ATOM 1837 N N . ARG A 1 239 ? 7.462 8.905 -30.970 1.00 40.34 239 ARG A N 1
ATOM 1838 C CA . ARG A 1 239 ? 6.150 9.092 -31.630 1.00 40.34 239 ARG A CA 1
ATOM 1839 C C . ARG A 1 239 ? 5.121 8.129 -31.015 1.00 40.34 239 ARG A C 1
ATOM 1841 O O . ARG A 1 239 ? 5.420 6.954 -30.821 1.00 40.34 239 ARG A O 1
ATOM 1848 N N . ALA A 1 240 ? 3.897 8.613 -30.790 1.00 40.69 240 ALA A N 1
ATOM 1849 C CA . ALA A 1 240 ? 2.744 7.814 -30.371 1.00 40.69 240 ALA A CA 1
ATOM 1850 C C . ALA A 1 240 ? 2.607 6.538 -31.231 1.00 40.69 240 ALA A C 1
ATOM 1852 O O . ALA A 1 240 ? 2.365 6.625 -32.434 1.00 40.69 240 ALA A O 1
ATOM 1853 N N . SER A 1 241 ? 2.768 5.356 -30.627 1.00 40.59 241 SER A N 1
ATOM 1854 C CA . SER A 1 241 ? 2.474 4.079 -31.289 1.00 40.59 241 SER A CA 1
ATOM 1855 C C . SER A 1 241 ? 1.041 3.633 -30.985 1.00 40.59 241 SER A C 1
ATOM 1857 O O . SER A 1 241 ? 0.485 3.954 -29.927 1.00 40.59 241 SER A O 1
ATOM 1859 N N . GLN A 1 242 ? 0.420 2.913 -31.921 1.00 38.00 242 GLN A N 1
ATOM 1860 C CA . GLN A 1 242 ? -0.803 2.159 -31.652 1.00 38.00 242 GLN A CA 1
ATOM 1861 C C . GLN A 1 242 ? -0.419 0.958 -30.785 1.00 38.00 242 GLN A C 1
ATOM 1863 O O . GLN A 1 242 ? -0.113 -0.10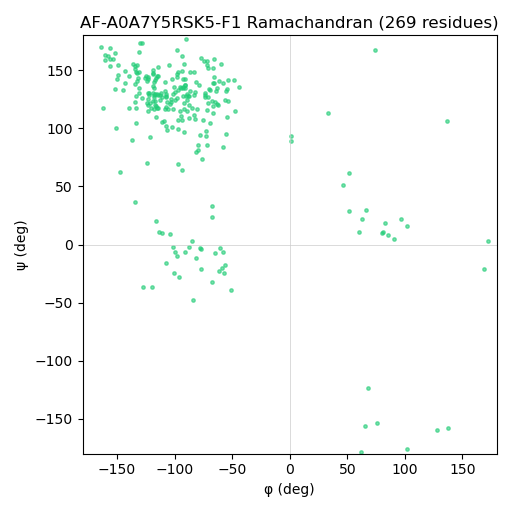9 -31.304 1.00 38.00 242 GLN A O 1
ATOM 1868 N N . ALA A 1 243 ? -0.367 1.154 -29.470 1.00 38.75 243 ALA A N 1
ATOM 1869 C CA . ALA A 1 243 ? -0.220 0.048 -28.539 1.00 38.75 243 ALA A CA 1
ATOM 1870 C C . ALA A 1 243 ? -1.442 -0.866 -28.696 1.00 38.75 243 ALA A C 1
ATOM 1872 O O . ALA A 1 243 ? -2.584 -0.430 -28.518 1.00 38.75 243 ALA A O 1
ATOM 1873 N N . SER A 1 244 ? -1.204 -2.119 -29.065 1.00 36.78 244 SER A N 1
ATOM 1874 C CA . SER A 1 244 ? -2.250 -3.135 -29.147 1.00 36.78 244 SER A CA 1
ATOM 1875 C C . SER A 1 244 ? -2.736 -3.436 -27.730 1.00 36.78 244 SER A C 1
ATOM 1877 O O . SER A 1 244 ? -1.943 -3.794 -26.865 1.00 36.78 244 SER A O 1
ATOM 1879 N N . MET A 1 245 ? -4.034 -3.288 -27.470 1.00 40.56 245 MET A N 1
ATOM 1880 C CA . MET A 1 245 ? -4.619 -3.627 -26.173 1.00 40.56 245 MET A CA 1
ATOM 1881 C C . MET A 1 245 ? -4.661 -5.152 -26.016 1.00 40.56 245 MET A C 1
ATOM 1883 O O . MET A 1 245 ? -5.361 -5.833 -26.767 1.00 40.56 245 MET A O 1
ATOM 1887 N N . VAL A 1 246 ? -3.920 -5.686 -25.046 1.00 38.59 246 VAL A N 1
ATOM 1888 C CA . VAL A 1 246 ? -4.042 -7.080 -24.605 1.00 38.59 246 VAL A CA 1
ATOM 1889 C C . VAL A 1 246 ? -4.638 -7.047 -23.201 1.00 38.59 246 VAL A C 1
ATOM 1891 O O . VAL A 1 246 ? -3.964 -6.662 -22.254 1.00 38.59 246 VAL A O 1
ATOM 1894 N N . LEU A 1 247 ? -5.919 -7.402 -23.077 1.00 39.66 247 LEU A N 1
ATOM 1895 C CA . LEU A 1 247 ? -6.558 -7.600 -21.773 1.00 39.66 247 LEU A CA 1
ATOM 1896 C C . LEU A 1 247 ? -5.995 -8.877 -21.132 1.00 39.66 247 LEU A C 1
ATOM 1898 O O . LEU A 1 247 ? -5.866 -9.906 -21.801 1.00 39.66 247 LEU A O 1
ATOM 1902 N N . LEU A 1 248 ? -5.640 -8.797 -19.852 1.00 42.72 248 LEU A N 1
ATOM 1903 C CA . LEU A 1 248 ? -5.037 -9.891 -19.090 1.00 42.72 248 LEU A CA 1
ATOM 1904 C C . LEU A 1 248 ? -6.070 -10.648 -18.249 1.00 42.72 248 LEU A C 1
ATOM 1906 O O . LEU A 1 248 ? -7.185 -10.158 -18.061 1.00 42.72 248 LEU A O 1
ATOM 1910 N N . PRO A 1 249 ? -5.706 -11.828 -17.707 1.00 37.50 249 PRO A N 1
ATOM 1911 C CA . PRO A 1 249 ? -6.498 -12.482 -16.673 1.00 37.50 249 PRO A CA 1
ATOM 1912 C C . PRO A 1 249 ? -6.758 -11.521 -15.505 1.00 37.50 249 PRO A C 1
ATOM 1914 O O . PRO A 1 249 ? -5.813 -10.977 -14.940 1.00 37.50 249 PRO A O 1
ATOM 1917 N N . GLY A 1 250 ? -8.033 -11.316 -15.185 1.00 42.12 250 GLY A N 1
ATOM 1918 C CA . GLY A 1 250 ? -8.498 -10.428 -14.120 1.00 42.12 250 GLY A CA 1
ATOM 1919 C C . GLY A 1 250 ? -8.782 -8.979 -14.534 1.00 42.12 250 GLY A C 1
ATOM 1920 O O . GLY A 1 250 ? -9.069 -8.141 -13.690 1.00 42.12 250 GLY A O 1
ATOM 1921 N N . MET A 1 251 ? -8.690 -8.652 -15.830 1.00 45.53 251 MET A N 1
ATOM 1922 C CA . MET A 1 251 ? -9.061 -7.333 -16.351 1.00 45.53 251 MET A CA 1
ATOM 1923 C C . MET A 1 251 ? -10.365 -7.400 -17.139 1.00 45.53 251 MET A C 1
ATOM 1925 O O . MET A 1 251 ? -10.476 -8.181 -18.089 1.00 45.53 251 MET A O 1
ATOM 1929 N N . THR A 1 252 ? -11.329 -6.547 -16.795 1.00 54.75 252 THR A N 1
ATOM 1930 C CA . THR A 1 252 ? -12.651 -6.549 -17.445 1.00 54.75 252 THR A CA 1
ATOM 1931 C C . THR A 1 252 ? -12.772 -5.521 -18.570 1.00 54.75 252 THR A C 1
ATOM 1933 O O . THR A 1 252 ? -13.510 -5.767 -19.527 1.00 54.75 252 THR A O 1
ATOM 1936 N N . ASP A 1 253 ? -12.024 -4.411 -18.509 1.00 48.78 253 ASP A N 1
ATOM 1937 C CA . ASP A 1 253 ? -12.032 -3.358 -19.535 1.00 48.78 253 ASP A CA 1
ATOM 1938 C C . ASP A 1 253 ? -10.770 -2.463 -19.483 1.00 48.78 253 ASP A C 1
ATOM 1940 O O . ASP A 1 253 ? -10.051 -2.431 -18.479 1.00 48.78 253 ASP A O 1
ATOM 1944 N N . ALA A 1 254 ? -10.504 -1.713 -20.560 1.00 48.66 254 ALA A N 1
ATOM 1945 C CA . ALA A 1 254 ? -9.506 -0.642 -20.578 1.00 48.66 254 ALA A CA 1
ATOM 1946 C C . ALA A 1 254 ? -9.933 0.532 -21.478 1.00 48.66 254 ALA A C 1
ATOM 1948 O O . ALA A 1 254 ? -10.294 0.352 -22.642 1.00 48.66 254 ALA A O 1
ATOM 1949 N N . VAL A 1 255 ? -9.814 1.766 -20.971 1.00 43.25 255 VAL A N 1
ATOM 1950 C CA . VAL A 1 255 ? -10.140 2.992 -21.725 1.00 43.25 255 VAL A CA 1
ATOM 1951 C C . VAL A 1 255 ? -8.873 3.814 -21.954 1.00 43.25 255 VAL A C 1
ATOM 1953 O O . VAL A 1 255 ? -8.242 4.288 -21.008 1.00 43.25 255 VAL A O 1
ATOM 1956 N N . ALA A 1 256 ? -8.496 4.002 -23.221 1.00 46.16 256 ALA A N 1
ATOM 1957 C CA . ALA A 1 256 ? -7.381 4.868 -23.604 1.00 46.16 256 ALA A CA 1
ATOM 1958 C C . ALA A 1 256 ? -7.824 6.342 -23.673 1.00 46.16 256 ALA A C 1
ATOM 1960 O O . ALA A 1 256 ? -8.819 6.663 -24.327 1.00 46.16 256 ALA A O 1
ATOM 1961 N N . ALA A 1 257 ? -7.067 7.251 -23.048 1.00 37.47 257 ALA A N 1
ATOM 1962 C CA . ALA A 1 257 ? -7.192 8.686 -23.310 1.00 37.47 257 ALA A CA 1
ATOM 1963 C C . ALA A 1 257 ? -6.622 9.052 -24.701 1.00 37.47 257 ALA A C 1
ATOM 1965 O O . ALA A 1 257 ? -5.823 8.312 -25.276 1.00 37.47 257 ALA A O 1
ATOM 1966 N N . SER A 1 258 ? -7.058 10.189 -25.259 1.00 37.28 258 SER A N 1
ATOM 1967 C CA . SER A 1 258 ? -6.771 10.618 -26.641 1.00 37.28 258 SER A CA 1
ATOM 1968 C C . SER A 1 258 ? -5.278 10.635 -27.001 1.00 37.28 258 SER A C 1
ATOM 1970 O O . SER A 1 258 ? -4.467 11.108 -26.211 1.00 37.28 258 SER A O 1
ATOM 1972 N N . GLU A 1 259 ? -4.949 10.223 -28.233 1.00 42.78 259 GLU A N 1
ATOM 1973 C CA . GLU A 1 259 ? -3.599 10.005 -28.800 1.00 42.78 259 GLU A CA 1
ATOM 1974 C C . GLU A 1 259 ? -2.709 11.259 -29.002 1.00 42.78 259 GLU A C 1
ATOM 1976 O O . GLU A 1 259 ? -1.915 11.310 -29.943 1.00 42.78 259 GLU A O 1
ATOM 1981 N N . ALA A 1 260 ? -2.804 12.283 -28.158 1.00 36.41 260 ALA A N 1
ATOM 1982 C CA . ALA A 1 260 ? -1.895 13.423 -28.236 1.00 36.41 260 ALA A CA 1
ATOM 1983 C C . ALA A 1 260 ? -0.706 13.228 -27.278 1.00 36.41 260 ALA A C 1
ATOM 1985 O O . ALA A 1 260 ? -0.864 13.314 -26.066 1.00 36.41 260 ALA A O 1
ATOM 1986 N N . ASP A 1 261 ? 0.473 13.013 -27.866 1.00 47.69 261 ASP A N 1
ATOM 1987 C CA . ASP A 1 261 ? 1.804 12.979 -27.245 1.00 47.69 261 ASP A CA 1
ATOM 1988 C C . ASP A 1 261 ? 2.189 11.753 -26.388 1.00 47.69 261 ASP A C 1
ATOM 1990 O O . ASP A 1 261 ? 1.407 10.863 -26.067 1.00 47.69 261 ASP A O 1
ATOM 1994 N N . VAL A 1 262 ? 3.494 11.704 -26.110 1.00 54.12 262 VAL A N 1
ATOM 1995 C CA . VAL A 1 262 ? 4.355 10.652 -25.524 1.00 54.12 262 VAL A CA 1
ATOM 1996 C C . VAL A 1 262 ? 3.920 10.170 -24.129 1.00 54.12 262 VAL A C 1
ATOM 1998 O O . VAL A 1 262 ? 4.469 9.210 -23.596 1.00 54.12 262 VAL A O 1
ATOM 2001 N N . ASN A 1 263 ? 2.919 10.832 -23.556 1.00 55.31 263 ASN A N 1
ATOM 2002 C CA . ASN A 1 263 ? 2.378 10.609 -22.226 1.00 55.31 263 ASN A CA 1
ATOM 2003 C C . ASN A 1 263 ? 0.894 10.272 -22.347 1.00 55.31 263 ASN A C 1
ATOM 2005 O O . ASN A 1 263 ? 0.124 11.083 -22.860 1.00 55.31 263 ASN A O 1
ATOM 2009 N N . ARG A 1 264 ? 0.480 9.104 -21.856 1.00 61.69 264 ARG A N 1
ATOM 2010 C CA . ARG A 1 264 ? -0.926 8.680 -21.886 1.00 61.69 264 ARG A CA 1
ATOM 2011 C C . ARG A 1 264 ? -1.415 8.349 -20.489 1.00 61.69 264 ARG A C 1
ATOM 2013 O O . ARG A 1 264 ? -0.697 7.730 -19.714 1.00 61.69 264 ARG A O 1
ATOM 2020 N N . ALA A 1 265 ? -2.655 8.726 -20.202 1.00 59.88 265 ALA A N 1
ATOM 2021 C CA . ALA A 1 265 ? -3.397 8.190 -19.071 1.00 59.88 265 ALA A CA 1
ATOM 2022 C C . ALA A 1 265 ? -4.259 7.016 -19.554 1.00 59.88 265 ALA A C 1
ATOM 2024 O O . ALA A 1 265 ? -4.920 7.124 -20.596 1.00 59.88 265 ALA A O 1
ATOM 2025 N N . ARG A 1 266 ? -4.260 5.902 -18.820 1.00 65.50 266 ARG A N 1
ATOM 2026 C CA . ARG A 1 266 ? -5.104 4.736 -19.127 1.00 65.50 266 ARG A CA 1
ATOM 2027 C C . ARG A 1 266 ? -5.852 4.271 -17.896 1.00 65.50 266 ARG A C 1
ATOM 2029 O O . ARG A 1 266 ? -5.226 4.138 -16.855 1.00 65.50 266 ARG A O 1
ATOM 2036 N N . LEU A 1 267 ? -7.143 3.990 -18.057 1.00 63.22 267 LEU A N 1
ATOM 2037 C CA . LEU A 1 267 ? -7.980 3.375 -17.028 1.00 63.22 267 LEU A CA 1
ATOM 2038 C C . LEU A 1 267 ? -7.992 1.854 -17.208 1.00 63.22 267 LEU A C 1
ATOM 2040 O O . LEU A 1 267 ? -8.294 1.387 -18.309 1.00 63.22 267 LEU A O 1
ATOM 2044 N N . LEU A 1 268 ? -7.696 1.114 -16.145 1.00 68.25 268 LEU A N 1
ATOM 2045 C CA . LEU A 1 268 ? -7.760 -0.343 -16.044 1.00 68.25 268 LEU A CA 1
ATOM 2046 C C . LEU A 1 268 ? -8.796 -0.717 -14.980 1.00 68.25 268 LEU A C 1
ATOM 2048 O O . LEU A 1 268 ? -8.861 -0.047 -13.953 1.00 68.25 268 LEU A O 1
ATOM 2052 N N . ILE A 1 269 ? -9.573 -1.776 -15.208 1.00 66.88 269 ILE A N 1
ATOM 2053 C CA . ILE A 1 269 ? -10.506 -2.319 -14.211 1.00 66.88 269 ILE A CA 1
ATOM 2054 C C . ILE A 1 269 ? -10.059 -3.733 -13.844 1.00 66.88 269 ILE A C 1
ATOM 2056 O O . ILE A 1 269 ? -9.987 -4.588 -14.731 1.00 66.88 269 ILE A O 1
ATOM 2060 N N . LEU A 1 270 ? -9.731 -3.946 -12.569 1.00 68.19 270 LEU A N 1
ATOM 2061 C CA . LEU A 1 270 ? -9.353 -5.242 -12.002 1.00 68.19 270 LEU A CA 1
ATOM 2062 C C . LEU A 1 270 ? -10.559 -5.857 -11.283 1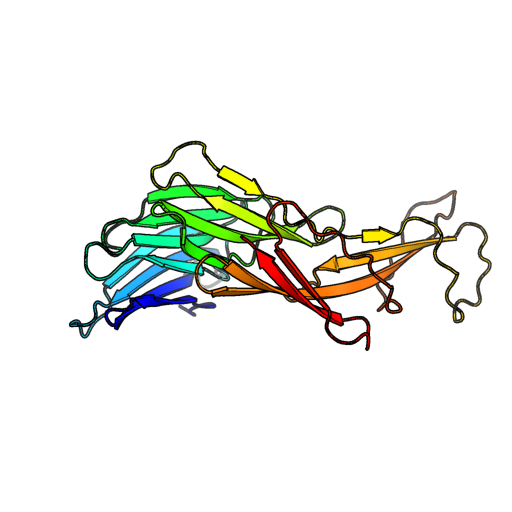.00 68.19 270 LEU A C 1
ATOM 2064 O O . LEU A 1 270 ? -11.182 -5.153 -10.489 1.00 68.19 270 LEU A O 1
ATOM 2068 N N . ASP A 1 271 ? -10.863 -7.128 -11.566 1.00 62.44 271 ASP A N 1
ATOM 2069 C CA . ASP A 1 271 ? -11.899 -7.920 -10.876 1.00 62.44 271 ASP A CA 1
ATOM 2070 C C . ASP A 1 271 ? -11.401 -8.573 -9.577 1.00 62.44 271 ASP A C 1
ATOM 2072 O O . ASP A 1 271 ? -10.192 -8.503 -9.257 1.00 62.44 271 ASP A O 1
#